Protein AF-A0A133UAX3-F1 (afdb_monomer_lite)

Radius of gyration: 20.76 Å; chains: 1; bounding box: 58×40×53 Å

pLDDT: mean 85.94, std 14.5, range [19.91, 98.38]

Structure (mmCIF, N/CA/C/O backbone):
data_AF-A0A133UAX3-F1
#
_entry.id   AF-A0A133UAX3-F1
#
loop_
_atom_site.group_PDB
_atom_site.id
_atom_site.type_symbol
_atom_site.label_atom_id
_atom_site.label_alt_id
_atom_site.label_comp_id
_atom_site.label_asym_id
_atom_site.label_entity_id
_atom_site.label_seq_id
_atom_site.pdbx_PDB_ins_code
_atom_site.Cartn_x
_atom_site.Cartn_y
_atom_site.Cartn_z
_atom_site.occupancy
_atom_site.B_iso_or_equiv
_atom_site.auth_seq_id
_atom_site.auth_comp_id
_atom_site.auth_asym_id
_atom_site.auth_atom_id
_atom_site.pdbx_PDB_model_num
ATOM 1 N N . MET A 1 1 ? 20.221 13.541 7.032 1.00 24.22 1 MET A N 1
ATOM 2 C CA . MET A 1 1 ? 20.250 14.848 6.340 1.00 24.22 1 MET A CA 1
ATOM 3 C C . MET A 1 1 ? 20.016 14.560 4.864 1.00 24.22 1 MET A C 1
ATOM 5 O O . MET A 1 1 ? 20.910 14.031 4.222 1.00 24.22 1 MET A O 1
ATOM 9 N N . PHE A 1 2 ? 18.793 14.754 4.367 1.00 24.30 2 PHE A N 1
ATOM 10 C CA . PHE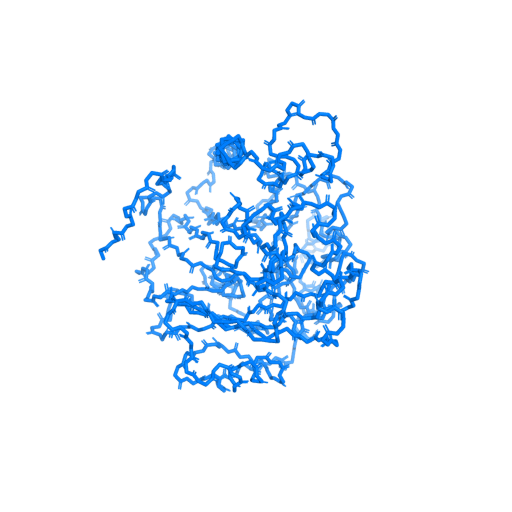 A 1 2 ? 18.440 14.435 2.981 1.00 24.30 2 PHE A CA 1
ATOM 11 C C . PHE A 1 2 ? 19.165 15.397 2.028 1.00 24.30 2 PHE A C 1
ATOM 13 O O . PHE A 1 2 ? 18.960 16.607 2.089 1.00 24.30 2 PHE A O 1
ATOM 20 N N . ARG A 1 3 ? 20.044 14.863 1.175 1.00 19.91 3 ARG A N 1
ATOM 21 C CA . ARG A 1 3 ? 20.595 15.559 0.008 1.00 19.91 3 ARG A CA 1
ATOM 22 C C . ARG A 1 3 ? 20.309 14.705 -1.218 1.00 19.91 3 ARG A C 1
ATOM 24 O O . ARG A 1 3 ? 20.992 13.716 -1.450 1.00 19.91 3 ARG A O 1
ATOM 31 N N . THR A 1 4 ? 19.338 15.128 -2.010 1.00 28.31 4 THR A N 1
ATOM 32 C CA . THR A 1 4 ? 19.192 14.727 -3.407 1.00 28.31 4 THR A CA 1
ATOM 33 C C . THR A 1 4 ? 19.277 16.010 -4.227 1.00 28.31 4 THR A C 1
ATOM 35 O O . THR A 1 4 ? 18.380 16.846 -4.217 1.00 28.31 4 THR A O 1
ATOM 38 N N . HIS A 1 5 ? 20.429 16.242 -4.860 1.00 26.72 5 HIS A N 1
ATOM 39 C CA . HIS A 1 5 ? 20.568 17.319 -5.834 1.00 26.72 5 HIS A CA 1
ATOM 40 C C . HIS A 1 5 ? 20.109 16.818 -7.200 1.00 26.72 5 HIS A C 1
ATOM 42 O O . HIS A 1 5 ? 20.724 15.912 -7.756 1.00 26.72 5 HIS A O 1
ATOM 48 N N . SER A 1 6 ? 19.056 17.455 -7.711 1.00 28.92 6 SER A N 1
ATOM 49 C CA . SER A 1 6 ? 18.888 18.048 -9.051 1.00 28.92 6 SER A CA 1
ATOM 50 C C . SER A 1 6 ? 17.475 17.807 -9.597 1.00 28.92 6 SER A C 1
ATOM 52 O O . SER A 1 6 ? 17.125 16.724 -10.050 1.00 28.92 6 SER A O 1
ATOM 54 N N . ASP A 1 7 ? 16.669 18.864 -9.473 1.00 30.73 7 ASP A N 1
ATOM 55 C CA . ASP A 1 7 ? 15.538 19.245 -10.326 1.00 30.73 7 ASP A CA 1
ATOM 56 C C . ASP A 1 7 ? 14.422 18.210 -10.560 1.00 30.73 7 ASP A C 1
ATOM 58 O O . ASP A 1 7 ? 13.890 18.072 -11.660 1.00 30.73 7 ASP A O 1
ATOM 62 N N . GLY A 1 8 ? 14.009 17.529 -9.488 1.00 26.95 8 GLY A N 1
ATOM 63 C CA . GLY A 1 8 ? 12.719 16.844 -9.396 1.00 26.95 8 GLY A CA 1
ATOM 64 C C . GLY A 1 8 ? 11.773 17.614 -8.476 1.00 26.95 8 GLY A C 1
ATOM 65 O O . GLY A 1 8 ? 12.162 17.981 -7.364 1.00 26.95 8 GLY A O 1
ATOM 66 N N . ILE A 1 9 ? 10.545 17.861 -8.937 1.00 27.67 9 ILE A N 1
ATOM 67 C CA . ILE A 1 9 ? 9.448 18.411 -8.133 1.00 27.67 9 ILE A CA 1
ATOM 68 C C . ILE A 1 9 ? 9.302 17.525 -6.893 1.00 27.67 9 ILE A C 1
ATOM 70 O O . ILE A 1 9 ? 8.845 16.389 -6.957 1.00 27.67 9 ILE A O 1
ATOM 74 N N . THR A 1 10 ? 9.793 18.030 -5.769 1.00 27.12 10 THR A N 1
ATOM 75 C CA . THR A 1 10 ? 9.737 17.383 -4.464 1.00 27.12 10 THR A CA 1
ATOM 76 C C . THR A 1 10 ? 8.631 18.086 -3.706 1.00 27.12 10 THR A C 1
ATOM 78 O O . THR A 1 10 ? 8.812 19.203 -3.222 1.00 27.12 10 THR A O 1
ATOM 81 N N . PHE A 1 11 ? 7.459 17.457 -3.649 1.00 36.19 11 PHE A N 1
ATOM 82 C CA . PHE A 1 11 ? 6.399 17.947 -2.785 1.00 36.19 11 PHE A CA 1
ATOM 83 C C . PHE A 1 11 ? 6.766 17.630 -1.331 1.00 36.19 11 PHE A C 1
ATOM 85 O O . PHE A 1 11 ? 7.055 16.474 -1.008 1.00 36.19 11 PHE A O 1
ATOM 92 N N . PRO A 1 12 ? 6.758 18.620 -0.428 1.00 35.75 12 PRO A N 1
ATOM 93 C CA . PRO A 1 12 ? 6.865 18.372 0.989 1.00 35.75 12 PRO A CA 1
ATOM 94 C C . PRO A 1 12 ? 5.461 18.031 1.507 1.00 35.75 12 PRO A C 1
ATOM 96 O O . PRO A 1 12 ? 4.742 18.914 1.965 1.00 35.75 12 PRO A O 1
ATOM 99 N N . LEU A 1 13 ? 5.077 16.753 1.520 1.00 40.22 13 LEU A N 1
ATOM 100 C CA . LEU A 1 13 ? 4.262 16.252 2.636 1.00 40.22 13 LEU A CA 1
ATOM 101 C C . LEU A 1 13 ? 5.186 16.300 3.859 1.00 40.22 13 LEU A C 1
ATOM 103 O O . LEU A 1 13 ? 5.851 15.327 4.209 1.00 40.22 13 LEU A O 1
ATOM 107 N N . ARG A 1 14 ? 5.390 17.503 4.406 1.00 41.53 14 ARG A N 1
ATOM 108 C CA . ARG A 1 14 ? 6.253 17.691 5.570 1.00 41.53 14 ARG A CA 1
ATOM 109 C C . ARG A 1 14 ? 5.687 16.885 6.731 1.00 41.53 14 ARG A C 1
ATOM 111 O O . ARG A 1 14 ? 4.476 16.822 6.916 1.00 41.53 14 ARG A O 1
ATOM 118 N N . SER A 1 15 ? 6.600 16.413 7.569 1.00 50.09 15 SER A N 1
ATOM 119 C CA . SER A 1 15 ? 6.422 15.883 8.927 1.00 50.09 15 SER A CA 1
ATOM 120 C C . SER A 1 15 ? 5.600 16.769 9.892 1.00 50.09 15 SER A C 1
ATOM 122 O O . SER A 1 15 ? 5.640 16.565 11.100 1.00 50.09 15 SER A O 1
ATOM 124 N N . GLU A 1 16 ? 4.945 17.828 9.407 1.00 58.03 16 GLU A N 1
ATOM 125 C CA . GLU A 1 16 ? 4.178 18.793 10.197 1.00 58.03 16 GLU A CA 1
ATOM 126 C C . GLU A 1 16 ? 2.773 18.262 10.547 1.00 58.03 16 GLU A C 1
ATOM 128 O O . GLU A 1 16 ? 2.257 18.621 11.600 1.00 58.03 16 GLU A O 1
ATOM 133 N N . MET A 1 17 ? 2.170 17.388 9.721 1.00 70.25 17 MET A N 1
ATOM 134 C CA . MET A 1 17 ? 0.867 16.755 10.026 1.00 70.25 17 MET A CA 1
ATOM 135 C C . MET A 1 17 ? 0.993 15.476 10.867 1.00 70.25 17 MET A C 1
ATOM 137 O O . MET A 1 17 ? 0.036 15.068 11.519 1.00 70.25 17 MET A O 1
ATOM 141 N N . GLY A 1 18 ? 2.173 14.856 10.861 1.00 83.38 18 GLY A N 1
ATOM 142 C CA . GLY A 1 18 ? 2.488 13.677 11.652 1.00 83.38 18 GLY A CA 1
ATOM 143 C C . GLY A 1 18 ? 3.716 12.931 11.121 1.00 83.38 18 GLY A C 1
ATOM 144 O O . GLY A 1 18 ? 4.345 13.396 10.166 1.00 83.38 18 GLY A O 1
ATOM 145 N N . PRO A 1 19 ? 4.091 11.806 11.754 1.00 88.94 19 PRO A N 1
ATOM 146 C CA . PRO A 1 19 ? 5.218 10.976 11.340 1.00 88.94 19 PRO A CA 1
ATOM 147 C C . PRO A 1 19 ? 5.088 10.490 9.890 1.00 88.94 19 PRO A C 1
ATOM 149 O O . PRO A 1 19 ? 4.052 9.935 9.508 1.00 88.94 19 PRO A O 1
ATOM 152 N N . THR A 1 20 ? 6.161 10.650 9.111 1.00 90.00 20 THR A N 1
ATOM 153 C CA . THR A 1 20 ? 6.232 10.239 7.702 1.00 90.00 20 THR A CA 1
ATOM 154 C C . THR A 1 20 ? 7.266 9.135 7.515 1.00 90.00 20 THR A C 1
ATOM 156 O O . THR A 1 20 ? 8.425 9.261 7.908 1.00 90.00 20 THR A O 1
ATOM 159 N N . PHE A 1 21 ? 6.873 8.062 6.833 1.00 92.12 21 PHE A N 1
ATOM 160 C CA . PHE A 1 21 ? 7.710 6.894 6.599 1.00 92.12 21 PHE A CA 1
ATOM 161 C C . PHE A 1 21 ? 7.914 6.614 5.111 1.00 92.12 21 PHE A C 1
ATOM 163 O O . PHE A 1 21 ? 6.999 6.727 4.294 1.00 92.12 21 PHE A O 1
ATOM 170 N N . LYS A 1 22 ? 9.128 6.163 4.777 1.00 93.56 22 LYS A N 1
ATOM 171 C CA . LYS A 1 22 ? 9.404 5.456 3.524 1.00 93.56 22 LYS A CA 1
ATOM 172 C C . LYS A 1 22 ? 8.900 4.021 3.689 1.00 93.56 22 LYS A C 1
ATOM 174 O O . LYS A 1 22 ? 9.416 3.289 4.531 1.00 93.56 22 LYS A O 1
ATOM 179 N N . THR A 1 23 ? 7.889 3.645 2.919 1.00 97.38 23 THR A N 1
ATOM 180 C CA . THR A 1 23 ? 7.194 2.357 3.044 1.00 97.38 23 THR A CA 1
ATOM 181 C C . THR A 1 23 ? 7.531 1.455 1.870 1.00 97.38 23 THR A C 1
ATOM 183 O O . THR A 1 23 ? 7.605 1.923 0.740 1.00 97.38 23 THR A O 1
ATOM 186 N N . ILE A 1 24 ? 7.748 0.170 2.130 1.00 98.06 24 ILE A N 1
ATOM 187 C CA . ILE A 1 24 ? 7.937 -0.860 1.109 1.00 98.06 24 ILE A CA 1
ATOM 188 C C . ILE A 1 24 ? 6.576 -1.454 0.760 1.00 98.06 24 ILE A C 1
ATOM 190 O O . ILE A 1 24 ? 5.935 -2.080 1.611 1.00 98.06 24 ILE A O 1
ATOM 194 N N . ALA A 1 25 ? 6.176 -1.287 -0.497 1.00 98.19 25 ALA A N 1
ATOM 195 C CA . ALA A 1 25 ? 5.031 -1.963 -1.081 1.00 98.19 25 ALA A CA 1
ATOM 196 C C . ALA A 1 25 ? 5.278 -3.474 -1.170 1.00 98.19 25 ALA A C 1
ATOM 198 O O . ALA A 1 25 ? 6.342 -3.902 -1.623 1.00 98.19 25 ALA A O 1
ATOM 199 N N . GLN A 1 26 ? 4.299 -4.292 -0.777 1.00 97.94 26 GLN A N 1
ATOM 200 C CA . GLN A 1 26 ? 4.401 -5.759 -0.868 1.00 97.94 26 GLN A CA 1
ATOM 201 C C . GLN A 1 26 ? 4.231 -6.282 -2.292 1.00 97.94 26 GLN A C 1
ATOM 203 O O . GLN A 1 26 ? 4.590 -7.419 -2.597 1.00 97.94 26 GLN A O 1
ATOM 208 N N . SER A 1 27 ? 3.730 -5.440 -3.182 1.00 97.19 27 SER A N 1
ATOM 209 C CA . SER A 1 27 ? 3.718 -5.688 -4.608 1.00 97.19 27 SER A CA 1
ATOM 210 C C . SER A 1 27 ? 3.718 -4.369 -5.345 1.00 97.19 27 SER A C 1
ATOM 212 O O . SER A 1 27 ? 3.208 -3.379 -4.839 1.00 97.19 27 SER A O 1
ATOM 214 N N . ILE A 1 28 ? 4.257 -4.372 -6.556 1.00 94.81 28 ILE A N 1
ATOM 215 C CA . ILE A 1 28 ? 4.088 -3.259 -7.494 1.00 94.81 28 ILE A CA 1
ATOM 216 C C . ILE A 1 28 ? 2.791 -3.384 -8.302 1.00 94.81 28 ILE A C 1
ATOM 218 O O . ILE A 1 28 ? 2.673 -2.779 -9.358 1.00 94.81 28 ILE A O 1
ATOM 222 N N . PHE A 1 29 ? 1.860 -4.222 -7.837 1.00 94.31 29 PHE A N 1
ATOM 223 C CA . PHE A 1 29 ? 0.590 -4.516 -8.478 1.00 94.31 29 PHE A CA 1
ATOM 224 C C . PHE A 1 29 ? -0.548 -4.427 -7.459 1.00 94.31 29 PHE A C 1
ATOM 226 O O . PHE A 1 29 ? -0.509 -5.070 -6.404 1.00 94.31 29 PHE A O 1
ATOM 233 N N . THR A 1 30 ? -1.562 -3.627 -7.791 1.00 94.50 30 THR A N 1
ATOM 234 C CA . THR A 1 30 ? -2.673 -3.252 -6.908 1.00 94.50 30 THR A CA 1
ATOM 235 C C . THR A 1 30 ? -3.302 -4.415 -6.127 1.00 94.50 30 THR A C 1
ATOM 237 O O . THR A 1 30 ? -3.310 -4.325 -4.899 1.00 94.50 30 THR A O 1
ATOM 240 N N . PRO A 1 31 ? -3.802 -5.515 -6.736 1.00 96.19 31 PRO A N 1
ATOM 241 C CA . PRO A 1 31 ? -4.564 -6.520 -5.986 1.00 96.19 31 PRO A CA 1
ATOM 242 C C . PRO A 1 31 ? -3.725 -7.204 -4.904 1.00 96.19 31 PRO A C 1
ATOM 244 O O . PRO A 1 31 ? -4.199 -7.437 -3.794 1.00 96.19 31 PRO A O 1
ATOM 247 N N . VAL A 1 32 ? -2.450 -7.459 -5.199 1.00 97.25 32 VAL A N 1
ATOM 248 C CA . VAL A 1 32 ? -1.503 -8.098 -4.279 1.00 97.25 32 VAL A CA 1
ATOM 249 C C . VAL A 1 32 ? -1.115 -7.135 -3.152 1.00 97.25 32 VAL A C 1
ATOM 251 O O . VAL A 1 32 ? -1.066 -7.527 -1.989 1.00 97.25 32 VAL A O 1
ATOM 254 N N . SER A 1 33 ? -0.885 -5.858 -3.472 1.00 97.69 33 SER A N 1
ATOM 255 C CA . SER A 1 33 ? -0.577 -4.839 -2.465 1.00 97.69 33 SER A CA 1
ATOM 256 C C . SER A 1 33 ? -1.752 -4.589 -1.512 1.00 97.69 33 SER A C 1
ATOM 258 O O . SER A 1 33 ? -1.574 -4.624 -0.293 1.00 97.69 33 SER A O 1
ATOM 260 N N . PHE A 1 34 ? -2.967 -4.410 -2.038 1.00 97.94 34 PHE A N 1
ATOM 261 C CA . PHE A 1 34 ? -4.166 -4.222 -1.220 1.00 97.94 34 PHE A CA 1
ATOM 262 C C . PHE A 1 34 ? -4.460 -5.440 -0.342 1.00 97.94 34 PHE A C 1
ATOM 264 O O . PHE A 1 34 ? -4.792 -5.275 0.831 1.00 97.94 34 PHE A O 1
ATOM 271 N N . ALA A 1 35 ? -4.277 -6.658 -0.861 1.00 98.12 35 ALA A N 1
ATOM 272 C CA . ALA A 1 35 ? -4.388 -7.878 -0.067 1.00 98.12 35 ALA A CA 1
ATOM 273 C C . ALA A 1 35 ? -3.431 -7.867 1.139 1.00 98.12 35 ALA A C 1
ATOM 275 O O . ALA A 1 35 ? -3.844 -8.216 2.246 1.00 98.12 35 ALA A O 1
ATOM 276 N N . SER A 1 36 ? -2.194 -7.390 0.965 1.00 98.38 36 SER A N 1
ATOM 277 C CA . SER A 1 36 ? -1.237 -7.219 2.067 1.00 98.38 36 SER A CA 1
ATOM 278 C C . SER A 1 36 ? -1.650 -6.113 3.045 1.00 98.38 36 SER A C 1
ATOM 280 O O . SER A 1 36 ? -1.583 -6.317 4.257 1.00 98.38 36 SER A O 1
ATOM 282 N N . LEU A 1 37 ? -2.131 -4.967 2.544 1.00 97.81 37 LEU A N 1
ATOM 283 C CA . LEU A 1 37 ? -2.609 -3.841 3.361 1.00 97.81 37 LEU A CA 1
ATOM 284 C C . LEU A 1 37 ? -3.739 -4.252 4.312 1.00 97.81 37 LEU A C 1
ATOM 286 O O . LEU A 1 37 ? -3.703 -3.920 5.495 1.00 97.81 37 LEU A O 1
ATOM 290 N N . VAL A 1 38 ? -4.741 -4.975 3.803 1.00 97.12 38 VAL A N 1
ATOM 291 C CA . VAL A 1 38 ? -5.954 -5.274 4.581 1.00 97.12 38 VAL A CA 1
ATOM 292 C C . VAL A 1 38 ? -5.820 -6.500 5.474 1.00 97.12 38 VAL A C 1
ATOM 294 O O . VAL A 1 38 ? -6.608 -6.641 6.403 1.00 97.12 38 VAL A O 1
ATOM 297 N N . THR A 1 39 ? -4.864 -7.393 5.213 1.00 96.56 39 THR A N 1
ATOM 298 C CA . THR A 1 39 ? -4.651 -8.604 6.030 1.00 96.56 39 THR A CA 1
ATOM 299 C C . THR A 1 39 ? -3.445 -8.499 6.960 1.00 96.56 39 THR A C 1
ATOM 301 O O . THR A 1 39 ? -3.393 -9.202 7.967 1.00 96.56 39 THR A O 1
ATOM 304 N N . GLY A 1 40 ? -2.468 -7.643 6.640 1.00 96.75 40 GLY A N 1
ATOM 305 C CA . GLY A 1 40 ? -1.169 -7.632 7.310 1.00 96.75 40 GLY A CA 1
ATOM 306 C C . GLY A 1 40 ? -0.283 -8.834 6.951 1.00 96.75 40 GLY A C 1
ATOM 307 O O . GLY A 1 40 ? 0.705 -9.100 7.632 1.00 96.75 40 GLY A O 1
ATOM 308 N N . LEU A 1 41 ? -0.622 -9.586 5.903 1.00 97.00 41 LEU A N 1
ATOM 309 C CA . LEU A 1 41 ? 0.126 -10.758 5.451 1.00 97.00 41 LEU A CA 1
ATOM 310 C C . LEU A 1 41 ? 0.970 -10.424 4.224 1.00 97.00 41 LEU A C 1
ATOM 312 O O . LEU A 1 41 ? 0.575 -9.621 3.388 1.00 97.00 41 LEU A O 1
ATOM 316 N N . ASN A 1 42 ? 2.120 -11.073 4.080 1.00 97.44 42 ASN A N 1
ATOM 317 C CA . ASN A 1 42 ? 2.917 -10.982 2.862 1.00 97.44 42 ASN A CA 1
ATOM 318 C C . ASN A 1 42 ? 2.273 -11.801 1.719 1.00 97.44 42 ASN A C 1
ATOM 320 O O . ASN A 1 42 ? 1.521 -12.749 1.981 1.00 97.44 42 ASN A O 1
ATOM 324 N N . PRO A 1 43 ? 2.630 -11.526 0.448 1.00 96.88 43 PRO A N 1
ATOM 325 C CA . PRO A 1 43 ? 2.046 -12.180 -0.724 1.00 96.88 43 PRO A CA 1
ATOM 326 C C . PRO A 1 43 ? 1.959 -13.711 -0.691 1.00 96.88 43 PRO A C 1
ATOM 328 O O . PRO A 1 43 ? 0.896 -14.248 -1.016 1.00 96.88 43 PRO A O 1
ATOM 331 N N . PRO A 1 44 ? 2.989 -14.454 -0.237 1.00 95.50 44 PRO A N 1
ATOM 332 C CA . PRO A 1 44 ? 2.901 -15.911 -0.198 1.00 95.50 44 PRO A CA 1
ATOM 333 C C . PRO A 1 44 ? 1.888 -16.443 0.831 1.00 95.50 44 PRO A C 1
ATOM 335 O O . PRO A 1 44 ? 1.534 -17.616 0.765 1.00 95.50 44 PRO A O 1
ATOM 338 N N . ARG A 1 45 ? 1.433 -15.616 1.788 1.00 95.25 45 ARG A N 1
ATOM 339 C CA . ARG A 1 45 ? 0.448 -15.987 2.819 1.00 95.25 45 ARG A CA 1
ATOM 340 C C . ARG A 1 45 ? -0.983 -15.695 2.383 1.00 95.25 45 ARG A C 1
ATOM 342 O O . ARG A 1 45 ? -1.824 -16.578 2.496 1.00 95.25 45 ARG A O 1
ATOM 349 N N . HIS A 1 46 ? -1.262 -14.497 1.868 1.00 95.75 46 HIS A N 1
ATOM 350 C CA . HIS A 1 46 ? -2.624 -14.157 1.435 1.00 95.75 46 HIS A CA 1
ATOM 351 C C . HIS A 1 46 ? -2.998 -14.756 0.069 1.00 95.75 46 HIS A C 1
ATOM 353 O O . HIS A 1 46 ? -4.175 -14.821 -0.272 1.00 95.75 46 HIS A O 1
ATOM 359 N N . GLY A 1 47 ? -2.019 -15.170 -0.742 1.00 95.19 47 GLY A N 1
ATOM 360 C CA . GLY A 1 47 ? -2.234 -15.961 -1.958 1.00 95.19 47 GLY A CA 1
ATOM 361 C C . GLY A 1 47 ? -2.763 -15.209 -3.186 1.00 95.19 47 GLY A C 1
ATOM 362 O O . GLY A 1 47 ? -2.638 -15.739 -4.283 1.00 95.19 47 GLY A O 1
ATOM 363 N N . VAL A 1 48 ? -3.302 -13.994 -3.033 1.00 96.12 48 VAL A N 1
ATOM 364 C CA . VAL A 1 48 ? -3.680 -13.099 -4.149 1.00 96.12 48 VAL A CA 1
ATOM 365 C C . VAL A 1 48 ? -2.473 -12.758 -5.030 1.00 96.12 48 VAL A C 1
ATOM 367 O O . VAL A 1 48 ? -1.445 -12.303 -4.525 1.00 96.12 48 VAL A O 1
ATOM 370 N N . LYS A 1 49 ? -2.619 -12.940 -6.345 1.00 93.69 49 LYS A N 1
ATOM 371 C CA . LYS A 1 49 ? -1.615 -12.654 -7.382 1.00 93.69 49 LYS A CA 1
ATOM 372 C C . LYS A 1 49 ? -2.153 -11.774 -8.507 1.00 93.69 49 LYS A C 1
ATOM 374 O O . LYS A 1 49 ? -1.367 -11.062 -9.127 1.00 93.69 49 LYS A O 1
ATOM 379 N N . ASP A 1 50 ? -3.459 -11.808 -8.754 1.00 92.75 50 ASP A N 1
ATOM 380 C CA . ASP A 1 50 ? -4.115 -11.047 -9.816 1.00 92.75 50 ASP A CA 1
ATOM 381 C C . ASP A 1 50 ? -5.497 -10.519 -9.390 1.00 92.75 50 ASP A C 1
ATOM 383 O O . ASP A 1 50 ? -6.029 -10.870 -8.337 1.00 92.75 50 ASP A O 1
ATOM 387 N N . PHE A 1 51 ? -6.104 -9.677 -10.224 1.00 92.25 51 PHE A N 1
ATOM 388 C CA . PHE A 1 51 ? -7.455 -9.150 -10.039 1.00 92.25 51 PHE A CA 1
ATOM 389 C C . PHE A 1 51 ? -8.539 -10.229 -10.090 1.00 92.25 51 PHE A C 1
ATOM 391 O O . PHE A 1 51 ? -9.657 -9.984 -9.631 1.00 92.25 51 PHE A O 1
ATOM 398 N N . ASP A 1 52 ? -8.235 -11.393 -10.671 1.00 92.38 52 ASP A N 1
ATOM 399 C CA . ASP A 1 52 ? -9.120 -12.561 -10.719 1.00 92.38 52 ASP A CA 1
ATOM 400 C C . ASP A 1 52 ? -9.114 -13.408 -9.447 1.00 92.38 52 ASP A C 1
ATOM 402 O O . ASP A 1 52 ? -10.026 -14.218 -9.260 1.00 92.38 52 ASP A O 1
ATOM 406 N N . ASP A 1 53 ? -8.151 -13.180 -8.558 1.00 94.69 53 ASP A N 1
ATOM 407 C CA . ASP A 1 53 ? -8.108 -13.848 -7.268 1.00 94.69 53 ASP A CA 1
ATOM 408 C C . ASP A 1 53 ? -9.066 -13.196 -6.264 1.00 94.69 53 ASP A C 1
ATOM 410 O O . ASP A 1 53 ? -9.646 -12.127 -6.465 1.00 94.69 53 ASP A O 1
ATOM 414 N N . THR A 1 54 ? -9.265 -13.873 -5.142 1.00 96.12 54 THR A N 1
ATOM 415 C CA . THR A 1 54 ? -10.053 -13.384 -4.013 1.00 96.12 54 THR A CA 1
ATOM 416 C C . THR A 1 54 ? -9.351 -13.801 -2.734 1.00 96.12 54 THR A C 1
ATOM 418 O O . THR A 1 54 ? -8.816 -14.910 -2.659 1.00 96.12 54 THR A O 1
ATOM 421 N N . LEU A 1 55 ? -9.313 -12.907 -1.745 1.00 96.31 55 LEU A N 1
ATOM 422 C CA . LEU A 1 55 ? -8.744 -13.214 -0.437 1.00 96.31 55 LEU A CA 1
ATOM 423 C C . LEU A 1 55 ? -9.425 -14.460 0.158 1.00 96.31 55 LEU A C 1
ATOM 425 O O . LEU A 1 55 ? -10.656 -14.503 0.198 1.00 96.31 55 LEU A O 1
ATOM 429 N N . PRO A 1 56 ? -8.669 -15.452 0.660 1.00 92.19 56 PRO A N 1
ATOM 430 C CA . PRO A 1 56 ? -9.265 -16.617 1.303 1.00 92.19 56 PRO A CA 1
ATOM 431 C C . PRO A 1 56 ? -10.135 -16.211 2.498 1.00 92.19 56 PRO A C 1
ATOM 433 O O . PRO A 1 56 ? -9.722 -15.395 3.327 1.00 92.19 56 PRO A O 1
ATOM 436 N N . GLU A 1 57 ? -11.333 -16.791 2.607 1.00 87.06 57 GLU A N 1
ATOM 437 C CA . GLU A 1 57 ? -12.295 -16.439 3.660 1.00 87.06 57 GLU A CA 1
ATOM 438 C C . GLU A 1 57 ? -11.766 -16.734 5.073 1.00 87.06 57 GLU A C 1
ATOM 440 O O . GLU A 1 57 ? -12.239 -16.131 6.036 1.00 87.06 57 GLU A O 1
ATOM 445 N N . GLU A 1 58 ? -10.786 -17.633 5.225 1.00 84.19 58 GLU A N 1
ATOM 446 C CA . GLU A 1 58 ? -10.189 -17.962 6.523 1.00 84.19 58 GLU A CA 1
ATOM 447 C C . GLU A 1 58 ? -9.333 -16.851 7.146 1.00 84.19 58 GLU A C 1
ATOM 449 O O . GLU A 1 58 ? -9.087 -16.901 8.356 1.00 84.19 58 GLU A O 1
ATOM 454 N N . TYR A 1 59 ? -8.876 -15.872 6.358 1.00 86.44 59 TYR A N 1
ATOM 455 C CA . TYR A 1 59 ? -8.039 -14.790 6.864 1.00 86.44 59 TYR A CA 1
ATOM 456 C C . TYR A 1 59 ? -8.893 -13.580 7.261 1.00 86.44 59 TYR A C 1
ATOM 458 O O . TYR A 1 59 ? -9.708 -13.091 6.465 1.00 86.44 59 TYR A O 1
ATOM 466 N N . PRO A 1 60 ? -8.745 -13.081 8.502 1.00 91.56 60 PRO A N 1
ATOM 467 C CA . PRO A 1 60 ? -9.372 -11.832 8.888 1.00 91.56 60 PRO A CA 1
ATOM 468 C C . PRO A 1 60 ? -8.715 -10.675 8.132 1.00 91.56 60 PRO A C 1
ATOM 470 O O . PRO A 1 60 ? -7.508 -10.646 7.889 1.00 91.56 60 PRO A O 1
ATOM 473 N N . THR A 1 61 ? -9.548 -9.724 7.747 1.00 94.19 61 THR A N 1
ATOM 474 C CA . THR A 1 61 ? -9.190 -8.482 7.076 1.00 94.19 61 THR A CA 1
ATOM 475 C C . THR A 1 61 ? -9.590 -7.314 7.964 1.00 94.19 61 THR A C 1
ATOM 477 O O . THR A 1 61 ? -10.444 -7.447 8.839 1.00 94.19 61 THR A O 1
ATOM 480 N N . ILE A 1 62 ? -9.037 -6.138 7.699 1.00 93.38 62 ILE A N 1
ATOM 481 C CA . ILE A 1 62 ? -9.403 -4.900 8.387 1.00 93.38 62 ILE A CA 1
ATOM 482 C C . ILE A 1 62 ? -10.915 -4.593 8.321 1.00 93.38 62 ILE A C 1
ATOM 484 O O . ILE A 1 62 ? -11.447 -3.910 9.193 1.00 93.38 62 ILE A O 1
ATOM 488 N N . PHE A 1 63 ? -11.629 -5.138 7.328 1.00 94.06 63 PHE A N 1
ATOM 489 C CA . PHE A 1 63 ? -13.075 -4.977 7.171 1.00 94.06 63 PHE A CA 1
ATOM 490 C C . PHE A 1 63 ? -13.907 -5.877 8.095 1.00 94.06 63 PHE A C 1
ATOM 492 O O . PHE A 1 63 ? -15.098 -5.625 8.258 1.00 94.06 63 PHE A O 1
ATOM 499 N N . ASP A 1 64 ? -13.298 -6.889 8.722 1.00 91.38 64 ASP A N 1
ATOM 500 C CA . ASP A 1 64 ? -13.957 -7.782 9.688 1.00 91.38 64 ASP A CA 1
ATOM 501 C C . ASP A 1 64 ? -13.976 -7.223 11.113 1.00 91.38 64 ASP A C 1
ATOM 503 O O . ASP A 1 64 ? -14.552 -7.840 12.011 1.00 91.38 64 ASP A O 1
ATOM 507 N N . LEU A 1 65 ? -13.325 -6.082 11.347 1.00 88.69 65 LEU A N 1
ATOM 508 C CA . LEU A 1 65 ? -13.367 -5.414 12.639 1.00 88.69 65 LEU A CA 1
ATOM 509 C C . LEU A 1 65 ? -14.809 -5.093 13.029 1.00 88.69 65 LEU A C 1
ATOM 511 O O . LEU A 1 65 ? -15.651 -4.794 12.181 1.00 88.69 65 LEU A O 1
ATOM 515 N N . ASP A 1 66 ? -15.080 -5.091 14.334 1.00 87.69 66 ASP A N 1
ATOM 516 C CA . ASP A 1 66 ? -16.365 -4.653 14.880 1.00 87.69 66 ASP A CA 1
ATOM 517 C C . ASP A 1 66 ? -16.481 -3.115 14.837 1.00 87.69 66 ASP A C 1
ATOM 519 O O . ASP A 1 66 ? -16.737 -2.452 15.836 1.00 87.69 66 ASP A O 1
ATOM 523 N N . LEU A 1 67 ? -16.324 -2.546 13.633 1.00 89.94 67 LEU A N 1
ATOM 524 C CA . LEU A 1 67 ? -16.561 -1.147 13.260 1.00 89.94 67 LEU A CA 1
ATOM 525 C C . LEU A 1 67 ? -17.489 -1.071 12.036 1.00 89.94 67 LEU A C 1
ATOM 527 O O . LEU A 1 67 ? -17.697 -2.081 11.358 1.00 89.94 67 LEU A O 1
ATOM 531 N N . HIS A 1 68 ? -18.067 0.092 11.742 1.00 93.94 68 HIS A N 1
ATOM 532 C CA . HIS A 1 68 ? -18.677 0.317 10.432 1.00 93.94 68 HIS A CA 1
ATOM 533 C C . HIS A 1 68 ? -17.556 0.418 9.401 1.00 93.94 68 HIS A C 1
ATOM 535 O O . HIS A 1 68 ? -16.821 1.404 9.373 1.00 93.94 68 HIS A O 1
ATOM 541 N N . THR A 1 69 ? -17.368 -0.625 8.599 1.00 95.56 69 THR A N 1
ATOM 542 C CA . THR A 1 69 ? -16.254 -0.694 7.655 1.00 95.56 69 THR A CA 1
ATOM 543 C C . THR A 1 69 ? -16.728 -0.364 6.247 1.00 95.56 69 THR A C 1
ATOM 545 O O . THR A 1 69 ? -17.857 -0.667 5.878 1.00 95.56 69 THR A O 1
ATOM 548 N N . SER A 1 70 ? -15.901 0.318 5.460 1.00 96.94 70 SER A N 1
ATOM 549 C CA . SER A 1 70 ? -16.229 0.626 4.068 1.00 96.94 70 SER A CA 1
ATOM 550 C C . SER A 1 70 ? -14.967 0.765 3.232 1.00 96.94 70 SER A C 1
ATOM 552 O O . SER A 1 70 ? -13.939 1.258 3.709 1.00 96.94 70 SER A O 1
ATOM 554 N N . TYR A 1 71 ? -15.068 0.335 1.979 1.00 97.00 71 TYR A N 1
ATOM 555 C CA . TYR A 1 71 ? -14.058 0.531 0.954 1.00 97.00 71 TYR A CA 1
ATOM 556 C C . TYR A 1 71 ? -14.670 1.277 -0.229 1.00 97.00 71 TYR A C 1
ATOM 558 O O . TYR A 1 71 ? -15.628 0.806 -0.855 1.00 97.00 71 TYR A O 1
ATOM 566 N N . LEU A 1 72 ? -14.112 2.440 -0.551 1.00 95.25 72 LEU A N 1
ATOM 567 C CA . LEU A 1 72 ? -14.528 3.234 -1.697 1.00 95.25 72 LEU A CA 1
ATOM 568 C C . LEU A 1 72 ? -13.453 3.213 -2.790 1.00 95.25 72 LEU A C 1
ATOM 570 O O . LEU A 1 72 ? -12.307 3.597 -2.571 1.00 95.25 72 LEU A O 1
ATOM 574 N N . ASP A 1 73 ? -13.855 2.765 -3.971 1.00 91.88 73 ASP A N 1
ATOM 575 C CA . ASP A 1 73 ? -13.082 2.792 -5.211 1.00 91.88 73 ASP A CA 1
ATOM 576 C C . ASP A 1 73 ? -14.056 3.021 -6.383 1.00 91.88 73 ASP A C 1
ATOM 578 O O . ASP A 1 73 ? -15.273 3.160 -6.187 1.00 91.88 73 ASP A O 1
ATOM 582 N N . HIS A 1 74 ? -13.548 3.050 -7.614 1.00 83.44 74 HIS A N 1
ATOM 583 C CA . HIS A 1 74 ? -14.368 3.138 -8.813 1.00 83.44 74 HIS A CA 1
ATOM 584 C C . HIS A 1 74 ? -15.458 2.036 -8.822 1.00 83.44 74 HIS A C 1
ATOM 586 O O . HIS A 1 74 ? -15.176 0.880 -8.491 1.00 83.44 74 HIS A O 1
ATOM 592 N N . PRO A 1 75 ? -16.720 2.340 -9.199 1.00 75.44 75 PRO A N 1
ATOM 593 C CA . PRO A 1 75 ? -17.844 1.405 -9.061 1.00 75.44 75 PRO A CA 1
ATOM 594 C C . PRO A 1 75 ? -17.631 0.037 -9.722 1.00 75.44 75 PRO A C 1
ATOM 596 O O . PRO A 1 75 ? -18.049 -0.986 -9.177 1.00 75.44 75 PRO A O 1
ATOM 599 N N . ASP A 1 76 ? -16.944 0.014 -10.857 1.00 78.38 76 ASP A N 1
ATOM 600 C CA . ASP A 1 76 ? -16.671 -1.205 -11.622 1.00 78.38 76 ASP A CA 1
ATOM 601 C C . ASP A 1 76 ? -15.297 -1.825 -11.316 1.00 78.38 76 ASP A C 1
ATOM 603 O O . ASP A 1 76 ? -14.848 -2.709 -12.047 1.00 78.38 76 ASP A O 1
ATOM 607 N N . ASP A 1 77 ? -14.605 -1.364 -10.267 1.00 85.06 77 ASP A N 1
ATOM 608 C CA . ASP A 1 77 ? -13.258 -1.844 -9.969 1.00 85.06 77 ASP A CA 1
ATOM 609 C C . ASP A 1 77 ? -13.282 -3.314 -9.479 1.00 85.06 77 ASP A C 1
ATOM 611 O O . ASP A 1 77 ? -14.038 -3.661 -8.556 1.00 85.06 77 ASP A O 1
ATOM 615 N N . PRO A 1 78 ? -12.469 -4.211 -10.076 1.00 91.06 78 PRO A N 1
ATOM 616 C CA . PRO A 1 78 ? -12.363 -5.609 -9.657 1.00 91.06 78 PRO A CA 1
ATOM 617 C C . PRO A 1 78 ? -11.869 -5.796 -8.214 1.00 91.06 78 PRO A C 1
ATOM 619 O O . PRO A 1 78 ? -12.072 -6.877 -7.653 1.00 91.06 78 PRO A O 1
ATOM 622 N N . MET A 1 79 ? -11.279 -4.777 -7.583 1.00 94.81 79 MET A N 1
ATOM 623 C CA . MET A 1 79 ? -10.805 -4.826 -6.198 1.00 94.81 79 MET A CA 1
ATOM 624 C C . MET A 1 79 ? -11.887 -5.236 -5.203 1.00 94.81 79 MET A C 1
ATOM 626 O O . MET A 1 79 ? -11.604 -5.948 -4.242 1.00 94.81 79 MET A O 1
ATOM 630 N N . TYR A 1 80 ? -13.148 -4.891 -5.453 1.00 94.31 80 TYR A N 1
ATOM 631 C CA . TYR A 1 80 ? -14.240 -5.329 -4.588 1.00 94.31 80 TYR A CA 1
ATOM 632 C C . TYR A 1 80 ? -14.387 -6.845 -4.524 1.00 94.31 80 TYR A C 1
ATOM 634 O O . TYR A 1 80 ? -14.686 -7.377 -3.461 1.00 94.31 80 TYR A O 1
ATOM 642 N N . ARG A 1 81 ? -14.153 -7.552 -5.633 1.00 94.00 81 ARG A N 1
ATOM 643 C CA . ARG A 1 81 ? -14.113 -9.017 -5.626 1.00 94.00 81 ARG A CA 1
ATOM 644 C C . ARG A 1 81 ? -12.893 -9.501 -4.848 1.00 94.00 81 ARG A C 1
ATOM 646 O O . ARG A 1 81 ? -13.049 -10.340 -3.970 1.00 94.00 81 ARG A O 1
ATOM 653 N N . VAL A 1 82 ? -11.716 -8.935 -5.128 1.00 96.31 82 VAL A N 1
ATOM 654 C CA . VAL A 1 82 ? -10.449 -9.312 -4.474 1.00 96.31 82 VAL A CA 1
ATOM 655 C C . VAL A 1 82 ? -10.563 -9.238 -2.946 1.00 96.31 82 VAL A C 1
ATOM 657 O O . VAL A 1 82 ? -10.088 -10.131 -2.245 1.00 96.31 82 VAL A O 1
ATOM 660 N N . LEU A 1 83 ? -11.244 -8.209 -2.431 1.00 95.81 83 LEU A N 1
ATOM 661 C CA . LEU A 1 83 ? -11.373 -7.911 -1.002 1.00 95.81 83 LEU A CA 1
ATOM 662 C C . LEU A 1 83 ? -12.600 -8.546 -0.318 1.00 95.81 83 LEU A C 1
ATOM 664 O O . LEU A 1 83 ? -12.937 -8.144 0.791 1.00 95.81 83 LEU A O 1
ATOM 668 N N . ASN A 1 84 ? -13.261 -9.534 -0.937 1.00 94.00 84 ASN A N 1
ATOM 669 C CA . ASN A 1 84 ? -14.477 -10.185 -0.413 1.00 94.00 84 ASN A CA 1
ATOM 670 C C . ASN A 1 84 ? -15.704 -9.263 -0.258 1.00 94.00 84 ASN A C 1
ATOM 672 O O . ASN A 1 84 ? -16.561 -9.486 0.593 1.00 94.00 84 ASN A O 1
ATOM 676 N N . GLY A 1 85 ? -15.829 -8.249 -1.112 1.00 92.50 85 GLY A N 1
ATOM 677 C CA . GLY A 1 85 ? -17.022 -7.408 -1.218 1.00 92.50 85 GLY A CA 1
ATOM 678 C C . GLY A 1 85 ? -17.304 -6.535 0.009 1.00 92.50 85 GLY A C 1
ATOM 679 O O . GLY A 1 85 ? -18.418 -6.615 0.527 1.00 92.50 85 GLY A O 1
ATOM 680 N N . PRO A 1 86 ? -16.352 -5.697 0.466 1.00 94.12 86 PRO A N 1
ATOM 681 C CA . PRO A 1 86 ? -16.612 -4.724 1.527 1.00 94.12 86 PRO A CA 1
ATOM 682 C C . PRO A 1 86 ? -17.739 -3.752 1.141 1.00 94.12 86 PRO A C 1
ATOM 684 O O . PRO A 1 86 ? -18.007 -3.521 -0.046 1.00 94.12 86 PRO A O 1
ATOM 687 N N . ASP A 1 87 ? -18.372 -3.156 2.154 1.00 94.94 87 ASP A N 1
ATOM 688 C CA . ASP A 1 87 ? -19.410 -2.144 1.962 1.00 94.94 87 ASP A CA 1
ATOM 689 C C . ASP A 1 87 ? -18.887 -0.927 1.181 1.00 94.94 87 ASP A C 1
ATOM 691 O O . ASP A 1 87 ? -17.700 -0.600 1.200 1.00 94.94 87 ASP A O 1
ATOM 695 N N . ARG A 1 88 ? -19.806 -0.249 0.482 1.00 94.88 88 ARG A N 1
ATOM 696 C CA . ARG A 1 88 ? -19.534 0.875 -0.435 1.00 94.88 88 ARG A CA 1
ATOM 697 C C . ARG A 1 88 ? -20.199 2.167 0.023 1.00 94.88 88 ARG A C 1
ATOM 699 O O . ARG A 1 88 ? -20.948 2.801 -0.719 1.00 94.88 88 ARG A O 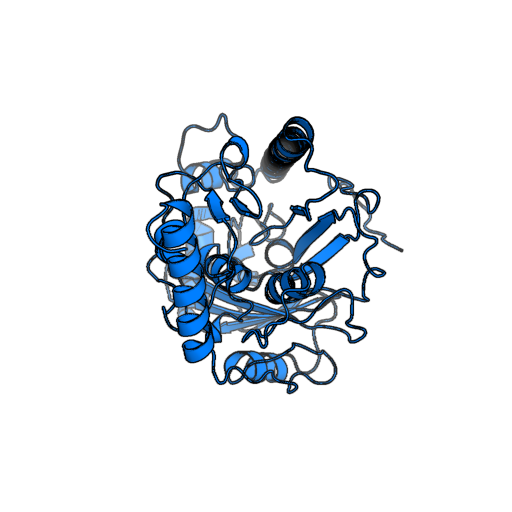1
ATOM 706 N N . ILE A 1 89 ? -19.993 2.517 1.283 1.00 95.62 89 ILE A N 1
ATOM 707 C CA . ILE A 1 89 ? -20.596 3.697 1.905 1.00 95.62 89 ILE A CA 1
ATOM 708 C C . ILE A 1 89 ? -19.561 4.823 1.893 1.00 95.62 89 ILE A C 1
ATOM 710 O O . ILE A 1 89 ? -18.446 4.643 2.381 1.00 95.62 89 ILE A O 1
ATOM 714 N N . SER A 1 90 ? -19.913 5.981 1.331 1.00 95.88 90 SER A N 1
ATOM 715 C CA . SER A 1 90 ? -19.008 7.135 1.316 1.00 95.88 90 SER A CA 1
ATOM 716 C C . SER A 1 90 ? -18.714 7.635 2.729 1.00 95.88 90 SER A C 1
ATOM 718 O O . SER A 1 90 ? -19.551 7.504 3.628 1.00 95.88 90 SER A O 1
ATOM 720 N N . LEU A 1 91 ? -17.555 8.274 2.910 1.00 96.50 91 LEU A N 1
ATOM 721 C CA . LEU A 1 91 ? -17.161 8.837 4.200 1.00 96.50 91 LEU A CA 1
ATOM 722 C C . LEU A 1 91 ? -18.217 9.790 4.778 1.00 96.50 91 LEU A C 1
ATOM 724 O O . LEU A 1 91 ? -18.412 9.806 5.982 1.00 96.50 91 LEU A O 1
ATOM 728 N N . ASP A 1 92 ? -18.947 10.544 3.956 1.00 96.31 92 ASP A N 1
ATOM 729 C CA . ASP A 1 92 ? -20.010 11.449 4.419 1.00 96.31 92 ASP A CA 1
ATOM 730 C C . ASP A 1 92 ? -21.175 10.727 5.118 1.00 96.31 92 ASP A C 1
ATOM 732 O O . ASP A 1 92 ? -21.827 11.300 5.987 1.00 96.31 92 ASP A O 1
ATOM 736 N N . ASN A 1 93 ? -21.441 9.475 4.734 1.00 96.19 93 ASN A N 1
ATOM 737 C CA . ASN A 1 93 ? -22.617 8.711 5.162 1.00 96.19 93 ASN A CA 1
ATOM 738 C C . ASN A 1 93 ? -22.281 7.561 6.125 1.00 96.19 93 ASN A C 1
ATOM 740 O O . ASN A 1 93 ? -23.189 6.930 6.668 1.00 96.19 93 ASN A O 1
ATOM 744 N N . LEU A 1 94 ? -20.997 7.251 6.316 1.00 96.62 94 LEU A N 1
ATOM 745 C CA . LEU A 1 94 ? -20.560 6.140 7.153 1.00 96.62 94 LEU A CA 1
ATOM 746 C C . LEU A 1 94 ? -20.729 6.474 8.641 1.00 96.62 94 LEU A C 1
ATOM 748 O O . LEU A 1 94 ? -20.189 7.469 9.132 1.00 96.62 94 LEU A O 1
ATOM 752 N N . SER A 1 95 ? -21.481 5.634 9.351 1.00 95.12 95 SER A N 1
ATOM 753 C CA . SER A 1 95 ? -21.775 5.810 10.778 1.00 95.12 95 SER A CA 1
ATOM 754 C C . SER A 1 95 ? -20.548 5.548 11.653 1.00 95.12 95 SER A C 1
ATOM 756 O O . SER A 1 95 ? -19.680 4.766 11.289 1.00 95.12 95 SER A O 1
ATOM 758 N N . GLU A 1 96 ? -20.465 6.212 12.804 1.00 94.00 96 GLU A N 1
ATOM 759 C CA . GLU A 1 96 ? -19.382 6.031 13.779 1.00 94.00 96 GLU A CA 1
ATOM 760 C C . GLU A 1 96 ? -19.713 4.942 14.816 1.00 94.00 96 GLU A C 1
ATOM 762 O O . GLU A 1 96 ? -20.881 4.812 15.186 1.00 94.00 96 GLU A O 1
ATOM 767 N N . PRO A 1 97 ? -18.709 4.212 15.346 1.00 93.38 97 PRO A N 1
ATOM 768 C CA . PRO A 1 97 ? -17.290 4.274 14.987 1.00 93.38 97 PRO A CA 1
ATOM 769 C C . PRO A 1 97 ? -17.004 3.504 13.686 1.00 93.38 97 PRO A C 1
ATOM 771 O O . PRO A 1 97 ? -17.628 2.477 13.413 1.00 93.38 97 PRO A O 1
ATOM 774 N N . PHE A 1 98 ? -16.053 3.984 12.881 1.00 95.44 98 PHE A N 1
ATOM 775 C CA . PHE A 1 98 ? -15.805 3.432 11.547 1.00 95.44 98 PHE A CA 1
ATOM 776 C C . PHE A 1 98 ? -14.354 3.061 11.267 1.00 95.44 98 PHE A C 1
ATOM 778 O O . PHE A 1 98 ? -13.420 3.538 11.909 1.00 95.44 98 PHE A O 1
ATOM 785 N N . LEU A 1 99 ? -14.200 2.259 10.215 1.00 95.88 99 LEU A N 1
ATOM 786 C CA . LEU A 1 99 ? -12.976 2.132 9.446 1.00 95.88 99 LEU A CA 1
ATOM 787 C C . LEU A 1 99 ? -13.273 2.398 7.969 1.00 95.88 99 LEU A C 1
ATOM 789 O O . LEU A 1 99 ? -14.129 1.753 7.371 1.00 95.88 99 LEU A O 1
ATOM 793 N N . TYR A 1 100 ? -12.551 3.336 7.373 1.00 97.75 100 TYR A N 1
ATOM 794 C CA . TYR A 1 100 ? -12.782 3.762 6.000 1.00 97.75 100 TYR A CA 1
ATOM 795 C C . TYR A 1 100 ? -11.491 3.668 5.192 1.00 97.75 100 TYR A C 1
ATOM 797 O O . TYR A 1 100 ? -10.480 4.255 5.577 1.00 97.75 100 TYR A O 1
ATOM 805 N N . LEU A 1 101 ? -11.534 2.935 4.079 1.00 97.62 101 LEU A N 1
ATOM 806 C CA . LEU A 1 101 ? -10.454 2.860 3.100 1.00 97.62 101 LEU A CA 1
ATOM 807 C C . LEU A 1 101 ? -10.952 3.433 1.771 1.00 97.62 101 LEU A C 1
ATOM 809 O O . LEU A 1 101 ? -11.966 2.985 1.250 1.00 97.62 101 LEU A O 1
ATOM 813 N N . GLU A 1 102 ? -10.234 4.391 1.197 1.00 96.31 102 GLU A N 1
ATOM 814 C CA . GLU A 1 102 ? -10.546 4.952 -0.122 1.00 96.31 102 GLU A CA 1
ATOM 815 C C . GLU A 1 102 ? -9.309 4.889 -1.005 1.00 96.31 102 GLU A C 1
ATOM 817 O O . GLU A 1 102 ? -8.204 5.209 -0.560 1.00 96.31 102 GLU A O 1
ATOM 822 N N . ARG A 1 103 ? -9.494 4.461 -2.254 1.00 94.81 103 ARG A N 1
ATOM 823 C CA . ARG A 1 103 ? -8.443 4.475 -3.268 1.00 94.81 103 ARG A CA 1
ATOM 824 C C . ARG A 1 103 ? -8.681 5.634 -4.228 1.00 94.81 103 ARG A C 1
ATOM 826 O O . ARG A 1 103 ? -9.725 5.715 -4.866 1.00 94.81 103 ARG A O 1
ATOM 833 N N . SER A 1 104 ? -7.677 6.496 -4.361 1.00 91.44 104 SER A N 1
ATOM 834 C CA . SER A 1 104 ? -7.626 7.489 -5.433 1.00 91.44 104 SER A CA 1
ATOM 835 C C . SER A 1 104 ? -7.050 6.859 -6.701 1.00 91.44 104 SER A C 1
ATOM 837 O O . SER A 1 104 ? -6.035 6.162 -6.652 1.00 91.44 104 SER A O 1
ATOM 839 N N . LEU A 1 105 ? -7.674 7.139 -7.846 1.00 90.00 105 LEU A N 1
ATOM 840 C CA . LEU A 1 105 ? -7.149 6.778 -9.167 1.00 90.00 105 LEU A CA 1
ATOM 841 C C . LEU A 1 105 ? -6.404 7.937 -9.841 1.00 90.00 105 LEU A C 1
ATOM 843 O O . LEU A 1 105 ? -5.922 7.771 -10.958 1.00 90.00 105 LEU A O 1
ATOM 847 N N . ALA A 1 106 ? -6.277 9.096 -9.184 1.00 89.88 106 ALA A N 1
ATOM 848 C CA . ALA A 1 106 ? -5.702 10.294 -9.793 1.00 89.88 106 ALA A CA 1
ATOM 849 C C . ALA A 1 106 ? -4.257 10.077 -10.269 1.00 89.88 106 ALA A C 1
ATOM 851 O O . ALA A 1 106 ? -3.883 10.550 -11.338 1.00 89.88 106 ALA A O 1
ATOM 852 N N . THR A 1 107 ? -3.454 9.326 -9.509 1.00 88.12 107 THR A N 1
ATOM 853 C CA . THR A 1 107 ? -2.060 8.992 -9.850 1.00 88.12 107 THR A CA 1
ATOM 854 C C . THR A 1 107 ? -1.909 7.696 -10.639 1.00 88.12 107 THR A C 1
ATOM 856 O O . THR A 1 107 ? -0.783 7.281 -10.903 1.00 88.12 107 THR A O 1
ATOM 859 N N . HIS A 1 108 ? -3.009 7.058 -11.043 1.00 88.12 108 HIS A N 1
ATOM 860 C CA . HIS A 1 108 ? -2.972 5.939 -11.973 1.00 88.12 108 HIS A CA 1
ATOM 861 C C . HIS A 1 108 ? -2.960 6.478 -13.407 1.00 88.12 108 HIS A C 1
ATOM 863 O O . HIS A 1 108 ? -3.669 7.421 -13.746 1.00 88.12 108 HIS A O 1
ATOM 869 N N . HIS A 1 109 ? -2.149 5.893 -14.284 1.00 82.69 109 HIS A N 1
ATOM 870 C CA . HIS A 1 109 ? -2.130 6.302 -15.685 1.00 82.69 109 HIS A CA 1
ATOM 871 C C . HIS A 1 109 ? -3.467 5.932 -16.367 1.00 82.69 109 HIS A C 1
ATOM 873 O O . HIS A 1 109 ? -4.011 4.858 -16.098 1.00 82.69 109 HIS A O 1
ATOM 879 N N . PRO A 1 110 ? -4.001 6.752 -17.290 1.00 89.75 110 PRO A N 1
ATOM 880 C CA . PRO A 1 110 ? -3.495 8.039 -17.789 1.00 89.75 110 PRO A CA 1
ATOM 881 C C . PRO A 1 110 ? -3.461 9.170 -16.744 1.00 89.75 110 PRO A C 1
ATOM 883 O O . PRO A 1 110 ? -4.473 9.453 -16.121 1.00 89.75 110 PRO A O 1
ATOM 886 N N . TYR A 1 111 ? -2.323 9.866 -16.602 1.00 89.31 111 TYR A N 1
ATOM 887 C CA . TYR A 1 111 ? -2.183 10.951 -15.607 1.00 89.31 111 TYR A CA 1
ATOM 888 C C . TYR A 1 111 ? -2.834 12.272 -16.039 1.00 89.31 111 TYR A C 1
ATOM 890 O O . TYR A 1 111 ? -3.087 13.142 -15.212 1.00 89.31 111 TYR A O 1
ATOM 898 N N . ASP A 1 112 ? -3.060 12.453 -17.342 1.00 85.94 112 ASP A N 1
ATOM 899 C CA . ASP A 1 112 ? -3.768 13.613 -17.879 1.00 85.94 112 ASP A CA 1
ATOM 900 C C . ASP A 1 112 ? -5.279 13.323 -17.877 1.00 85.94 112 ASP A C 1
ATOM 902 O O . ASP A 1 112 ? -5.734 12.538 -18.713 1.00 85.94 112 ASP A O 1
ATOM 906 N N . PRO A 1 113 ? -6.084 13.957 -17.006 1.00 81.50 113 PRO A N 1
ATOM 907 C CA . PRO A 1 113 ? -7.528 13.724 -16.961 1.00 81.50 113 PRO A CA 1
ATOM 908 C C . PRO A 1 113 ? -8.250 14.207 -18.227 1.00 81.50 113 PRO A C 1
ATOM 910 O O . PRO A 1 113 ? -9.385 13.810 -18.482 1.00 81.50 113 PRO A O 1
ATOM 913 N N . ALA A 1 114 ? -7.618 15.064 -19.040 1.00 86.81 114 ALA A N 1
ATOM 914 C CA . ALA A 1 114 ? -8.153 15.461 -20.338 1.00 86.81 114 ALA A CA 1
ATOM 915 C C . ALA A 1 114 ? -7.863 14.424 -21.439 1.00 86.81 114 ALA A C 1
ATOM 917 O O . ALA A 1 114 ? -8.366 14.557 -22.562 1.00 86.81 114 ALA A O 1
ATOM 918 N N . PHE A 1 115 ? -7.056 13.396 -21.155 1.00 88.06 115 PHE A N 1
ATOM 919 C CA . PHE A 1 115 ? -6.760 12.341 -22.108 1.00 88.06 115 PHE A CA 1
ATOM 920 C C . PHE A 1 115 ? -7.956 11.402 -22.273 1.00 88.06 115 PHE A C 1
ATOM 922 O O . PHE A 1 115 ? -8.329 10.653 -21.378 1.00 88.06 115 PHE A O 1
ATOM 929 N N . ASN A 1 116 ? -8.532 11.415 -23.472 1.00 85.75 116 ASN A N 1
ATOM 930 C CA . ASN A 1 116 ? -9.616 10.523 -23.850 1.00 85.75 116 ASN A CA 1
ATOM 931 C C . ASN A 1 116 ? -9.048 9.308 -24.601 1.00 85.75 116 ASN A C 1
ATOM 933 O O . ASN A 1 116 ? -8.844 9.369 -25.816 1.00 85.75 116 ASN A O 1
ATOM 937 N N . GLY A 1 117 ? -8.744 8.242 -23.865 1.00 88.19 117 GLY A N 1
ATOM 938 C CA . GLY A 1 117 ? -8.188 6.990 -24.378 1.00 88.19 117 GLY A CA 1
ATOM 939 C C . GLY A 1 117 ? -7.880 6.016 -23.243 1.00 88.19 117 GLY A C 1
ATOM 940 O O . GLY A 1 117 ? -8.096 6.328 -22.073 1.00 88.19 117 GLY A O 1
ATOM 941 N N . ASN A 1 118 ? -7.375 4.831 -23.576 1.00 87.62 118 ASN A N 1
ATOM 942 C CA . ASN A 1 118 ? -6.981 3.848 -22.558 1.00 87.62 118 ASN A CA 1
ATOM 943 C C . ASN A 1 118 ? -5.527 4.039 -22.076 1.00 87.62 118 ASN A C 1
ATOM 945 O O . ASN A 1 118 ? -4.743 4.792 -22.659 1.00 87.62 118 ASN A O 1
ATOM 949 N N . ALA A 1 119 ? -5.168 3.324 -21.008 1.00 83.75 119 ALA A N 1
ATOM 950 C CA . ALA A 1 119 ? -3.827 3.297 -20.428 1.00 83.75 119 ALA A CA 1
ATOM 951 C C . ALA A 1 119 ? -2.717 3.053 -21.470 1.00 83.75 119 ALA A C 1
ATOM 953 O O . ALA A 1 119 ? -1.776 3.842 -21.565 1.00 83.75 119 ALA A O 1
ATOM 954 N N . ASP A 1 120 ? -2.846 2.019 -22.305 1.00 82.56 120 ASP A N 1
ATOM 955 C CA . ASP A 1 120 ? -1.848 1.686 -23.330 1.00 82.56 120 ASP A CA 1
ATOM 956 C C . ASP A 1 120 ? -1.677 2.807 -24.367 1.00 82.56 120 ASP A C 1
ATOM 958 O O . ASP A 1 120 ? -0.558 3.118 -24.789 1.00 82.56 120 ASP A O 1
ATOM 962 N N . GLU A 1 121 ? -2.773 3.438 -24.791 1.00 87.81 121 GLU A N 1
ATOM 963 C CA . GLU A 1 121 ? -2.749 4.570 -25.720 1.00 87.81 121 GLU A CA 1
ATOM 964 C C . GLU A 1 121 ? -2.040 5.783 -25.113 1.00 87.81 121 GLU A C 1
ATOM 966 O O . GLU A 1 121 ? -1.234 6.427 -25.794 1.00 87.81 121 GLU A O 1
ATOM 971 N N . TYR A 1 122 ? -2.288 6.067 -23.832 1.00 88.88 122 TYR A N 1
ATOM 972 C CA . TYR A 1 122 ? -1.601 7.130 -23.106 1.00 88.88 122 TYR A CA 1
ATOM 973 C C . TYR A 1 122 ? -0.095 6.870 -23.025 1.00 88.88 122 TYR A C 1
ATOM 975 O O . TYR A 1 122 ? 0.706 7.738 -23.379 1.00 88.88 122 TYR A O 1
ATOM 983 N N . LEU A 1 123 ? 0.307 5.658 -22.637 1.00 83.50 123 LEU A N 1
ATOM 984 C CA . LEU A 1 123 ? 1.718 5.284 -22.528 1.00 83.50 123 LEU A CA 1
ATOM 985 C C . LEU A 1 123 ? 2.431 5.365 -23.886 1.00 83.50 123 LEU A C 1
ATOM 987 O O . LEU A 1 123 ? 3.531 5.913 -23.991 1.00 83.50 123 LEU A O 1
ATOM 991 N N . ARG A 1 124 ? 1.777 4.921 -24.968 1.00 83.75 124 ARG A N 1
ATOM 992 C CA . ARG A 1 124 ? 2.291 5.082 -26.339 1.00 83.75 124 ARG A CA 1
ATOM 993 C C . ARG A 1 124 ? 2.404 6.548 -26.756 1.00 83.75 124 ARG A C 1
ATOM 995 O O . ARG A 1 124 ? 3.366 6.897 -27.438 1.00 83.75 124 ARG A O 1
ATOM 1002 N N . LYS A 1 125 ? 1.462 7.408 -26.349 1.00 86.88 125 LYS A N 1
ATOM 1003 C CA . LYS A 1 125 ? 1.520 8.861 -26.588 1.00 86.88 125 LYS A CA 1
ATOM 1004 C C . LYS A 1 125 ? 2.686 9.506 -25.838 1.00 86.88 125 LYS A C 1
ATOM 1006 O O . LYS A 1 125 ? 3.356 10.355 -26.421 1.00 86.88 125 LYS A O 1
ATOM 1011 N N . MET A 1 126 ? 2.936 9.108 -24.590 1.00 86.62 126 MET A N 1
ATOM 1012 C CA . MET A 1 126 ? 3.997 9.660 -23.729 1.00 86.62 126 MET A CA 1
ATOM 1013 C C . MET A 1 126 ? 5.385 9.080 -23.988 1.00 86.62 126 MET A C 1
ATOM 1015 O O . MET A 1 126 ? 6.392 9.520 -23.423 1.00 86.62 126 MET A O 1
ATOM 1019 N N . ARG A 1 127 ? 5.468 8.120 -24.900 1.00 81.69 127 ARG A N 1
ATOM 1020 C CA . ARG A 1 127 ? 6.705 7.498 -25.332 1.00 81.69 127 ARG A CA 1
ATOM 1021 C C . ARG A 1 127 ? 7.771 8.520 -25.740 1.00 81.69 127 ARG A C 1
ATOM 1023 O O . ARG A 1 127 ? 7.595 9.303 -26.669 1.00 81.69 127 ARG A O 1
ATOM 1030 N N . GLY A 1 128 ? 8.917 8.479 -25.055 1.00 79.38 128 GLY A N 1
ATOM 1031 C CA . GLY A 1 128 ? 10.051 9.381 -25.297 1.00 79.38 128 GLY A CA 1
ATOM 1032 C C . GLY A 1 128 ? 9.860 10.812 -24.776 1.00 79.38 128 GLY A C 1
ATOM 1033 O O . GLY A 1 128 ? 10.784 11.617 -24.872 1.00 79.38 128 GLY A O 1
ATOM 1034 N N . LYS A 1 129 ? 8.709 11.126 -24.174 1.00 86.94 129 LYS A N 1
ATOM 1035 C CA . LYS A 1 129 ? 8.352 12.452 -23.658 1.00 86.94 129 LYS A CA 1
ATOM 1036 C C . LYS A 1 129 ? 8.426 12.495 -22.134 1.00 86.94 129 LYS A C 1
ATOM 1038 O O . LYS A 1 129 ? 7.470 12.845 -21.453 1.00 86.94 129 LYS A O 1
ATOM 1043 N N . LYS A 1 130 ? 9.592 12.138 -21.589 1.00 85.19 130 LYS A N 1
ATOM 1044 C CA . LYS A 1 130 ? 9.816 12.052 -20.135 1.00 85.19 130 LYS A CA 1
ATOM 1045 C C . LYS A 1 130 ? 9.434 13.339 -19.386 1.00 85.19 130 LYS A C 1
ATOM 1047 O O . LYS A 1 130 ? 8.918 13.253 -18.281 1.00 85.19 130 LYS A O 1
ATOM 1052 N N . GLY A 1 131 ? 9.689 14.508 -19.981 1.00 88.75 131 GLY A N 1
ATOM 1053 C CA . GLY A 1 131 ? 9.299 15.802 -19.409 1.00 88.75 131 GLY A CA 1
ATOM 1054 C C . GLY A 1 131 ? 7.782 15.941 -19.267 1.00 88.75 131 GLY A C 1
ATOM 1055 O O . GLY A 1 131 ? 7.304 16.105 -18.153 1.00 88.75 131 GLY A O 1
ATOM 1056 N N . GLU A 1 132 ? 7.038 15.768 -20.368 1.00 90.75 132 GLU A N 1
ATOM 1057 C CA . GLU A 1 132 ? 5.563 15.828 -20.376 1.00 90.75 132 GLU A CA 1
ATOM 1058 C C . GLU A 1 132 ? 4.951 14.795 -19.414 1.00 90.75 132 GLU A C 1
ATOM 1060 O O . GLU A 1 132 ? 4.072 15.132 -18.631 1.00 90.75 132 GLU A O 1
ATOM 1065 N N . LEU A 1 133 ? 5.472 13.561 -19.393 1.00 88.88 133 LEU A N 1
ATOM 1066 C CA . LEU A 1 133 ? 5.006 12.517 -18.475 1.00 88.88 133 LEU A CA 1
ATOM 1067 C C . LEU A 1 133 ? 5.157 12.925 -17.003 1.00 88.88 133 LEU A C 1
ATOM 1069 O O . LEU A 1 133 ? 4.254 12.692 -16.205 1.00 88.88 133 LEU A O 1
ATOM 1073 N N . LYS A 1 134 ? 6.303 13.517 -16.641 1.00 89.75 134 LYS A N 1
ATOM 1074 C CA . LYS A 1 134 ? 6.562 13.995 -15.276 1.00 89.75 134 LYS A CA 1
ATOM 1075 C C . LYS A 1 134 ? 5.700 15.195 -14.914 1.00 89.75 134 LYS A C 1
ATOM 1077 O O . LYS A 1 134 ? 5.272 15.297 -13.770 1.00 89.75 134 LYS A O 1
ATOM 1082 N N . GLU A 1 135 ? 5.449 16.088 -15.866 1.00 92.38 135 GLU A N 1
ATOM 1083 C CA . GLU A 1 135 ? 4.535 17.214 -15.676 1.00 92.38 135 GLU A CA 1
ATOM 1084 C C . GLU A 1 135 ? 3.101 16.731 -15.443 1.00 92.38 135 GLU A C 1
ATOM 1086 O O . GLU A 1 135 ? 2.456 17.193 -14.505 1.00 92.38 135 GLU A O 1
ATOM 1091 N N . ASP A 1 136 ? 2.615 15.775 -16.236 1.00 92.94 136 ASP A N 1
ATOM 1092 C CA . ASP A 1 136 ? 1.271 15.219 -16.064 1.00 92.94 136 ASP A CA 1
ATOM 1093 C C . ASP A 1 136 ? 1.155 14.413 -14.768 1.00 92.94 136 ASP A C 1
ATOM 1095 O O . ASP A 1 136 ? 0.198 14.603 -14.023 1.00 92.94 136 ASP A O 1
ATOM 1099 N N . TYR A 1 137 ? 2.171 13.619 -14.415 1.00 92.38 137 TYR A N 1
ATOM 1100 C CA . TYR A 1 137 ? 2.211 12.952 -13.112 1.00 92.38 137 TYR A CA 1
ATOM 1101 C C . TYR A 1 137 ? 2.223 13.953 -11.946 1.00 92.38 137 TYR A C 1
ATOM 1103 O O . TYR A 1 137 ? 1.545 13.751 -10.945 1.00 92.38 137 TYR A O 1
ATOM 1111 N N . SER A 1 138 ? 2.948 15.071 -12.065 1.00 93.19 138 SER A N 1
ATOM 1112 C CA . SER A 1 138 ? 2.940 16.113 -11.032 1.00 93.19 138 SER A CA 1
ATOM 1113 C C . SER A 1 138 ? 1.550 16.723 -10.841 1.00 93.19 138 SER A C 1
ATOM 1115 O O . SER A 1 138 ? 1.167 16.989 -9.705 1.00 93.19 138 SER A O 1
ATOM 1117 N N . LYS A 1 139 ? 0.788 16.931 -11.923 1.00 93.81 139 LYS A N 1
ATOM 1118 C CA . LYS A 1 139 ? -0.604 17.405 -11.838 1.00 93.81 139 LYS A CA 1
ATOM 1119 C C . LYS A 1 139 ? -1.510 16.354 -11.196 1.00 93.81 139 LYS A C 1
ATOM 1121 O O . LYS A 1 139 ? -2.330 16.704 -10.356 1.00 93.81 139 LYS A O 1
ATOM 1126 N N . ALA A 1 140 ? -1.332 15.082 -11.547 1.00 93.56 140 ALA A N 1
ATOM 1127 C CA . ALA A 1 140 ? -2.041 13.965 -10.927 1.00 93.56 140 ALA A CA 1
ATOM 1128 C C . ALA A 1 140 ? -1.782 13.871 -9.411 1.00 93.56 140 ALA A C 1
ATOM 1130 O O . ALA A 1 140 ? -2.711 13.658 -8.636 1.00 93.56 140 ALA A O 1
ATOM 1131 N N . VAL A 1 141 ? -0.541 14.108 -8.967 1.00 92.75 141 VAL A N 1
ATOM 1132 C CA . VAL A 1 141 ? -0.201 14.202 -7.535 1.00 92.75 141 VAL A CA 1
ATOM 1133 C C . VAL A 1 141 ? -0.920 15.373 -6.865 1.00 92.75 141 VAL A C 1
ATOM 1135 O O . VAL A 1 141 ? -1.435 15.218 -5.759 1.00 92.75 141 VAL A O 1
ATOM 1138 N N . ASP A 1 142 ? -0.989 16.536 -7.520 1.00 91.88 142 ASP A N 1
ATOM 1139 C CA . ASP A 1 142 ? -1.760 17.670 -7.003 1.00 91.88 142 ASP A CA 1
ATOM 1140 C C . ASP A 1 142 ? -3.254 17.336 -6.885 1.00 91.88 142 ASP A C 1
ATOM 1142 O O . ASP A 1 142 ? -3.860 17.684 -5.877 1.00 91.88 142 ASP A O 1
ATOM 1146 N N . MET A 1 143 ? -3.829 16.609 -7.846 1.00 93.06 143 MET A N 1
ATOM 1147 C CA . MET A 1 143 ? -5.221 16.146 -7.782 1.00 93.06 143 MET A CA 1
ATOM 1148 C C . MET A 1 143 ? -5.458 15.177 -6.618 1.00 93.06 143 MET A C 1
ATOM 1150 O O . MET A 1 143 ? -6.369 15.407 -5.828 1.00 93.06 143 MET A O 1
ATOM 1154 N N . ALA A 1 144 ? -4.610 14.156 -6.450 1.00 92.31 144 ALA A N 1
ATOM 1155 C CA . ALA A 1 144 ? -4.704 13.218 -5.325 1.00 92.31 144 ALA A CA 1
ATOM 1156 C C . ALA A 1 144 ? -4.600 13.931 -3.965 1.00 92.31 144 ALA A C 1
ATOM 1158 O O . ALA A 1 144 ? -5.255 13.561 -2.990 1.00 92.31 144 ALA A O 1
ATOM 1159 N N . LYS A 1 145 ? -3.781 14.986 -3.894 1.00 89.81 145 LYS A N 1
ATOM 1160 C CA . LYS A 1 145 ? -3.663 15.839 -2.709 1.00 89.81 145 LYS A CA 1
ATOM 1161 C C . LYS A 1 145 ? -4.952 16.622 -2.445 1.00 89.81 145 LYS A C 1
ATOM 1163 O O . LYS A 1 145 ? -5.373 16.670 -1.294 1.00 89.81 145 LYS A O 1
ATOM 1168 N N . GLU A 1 146 ? -5.572 17.229 -3.458 1.00 92.88 146 GLU A N 1
ATOM 1169 C CA . GLU A 1 146 ? -6.863 17.913 -3.271 1.00 92.88 146 GLU A CA 1
ATOM 1170 C C . GLU A 1 146 ? -7.960 16.922 -2.839 1.00 92.88 146 GLU A C 1
ATOM 1172 O O . GLU A 1 146 ? -8.669 17.200 -1.877 1.00 92.88 146 GLU A O 1
ATOM 1177 N N . GLU A 1 147 ? -8.023 15.723 -3.432 1.00 93.69 147 GLU A N 1
ATOM 1178 C CA . GLU A 1 147 ? -8.954 14.662 -3.007 1.00 93.69 147 GLU A CA 1
ATOM 1179 C C . GLU A 1 147 ? -8.752 14.272 -1.533 1.00 93.69 147 GLU A C 1
ATOM 1181 O O . GLU A 1 147 ? -9.715 14.134 -0.776 1.00 93.69 147 GLU A O 1
ATOM 1186 N N . PHE A 1 148 ? -7.499 14.148 -1.084 1.00 92.31 148 PHE A N 1
ATOM 1187 C CA . PHE A 1 148 ? -7.192 13.906 0.325 1.00 92.31 148 PHE A CA 1
ATOM 1188 C C . PHE A 1 148 ? -7.666 15.057 1.228 1.00 92.31 148 PHE A C 1
ATOM 1190 O O . PHE A 1 148 ? -8.263 14.814 2.280 1.00 92.31 148 PHE A O 1
ATOM 1197 N N . LEU A 1 149 ? -7.427 16.310 0.829 1.00 91.44 149 LEU A N 1
ATOM 1198 C CA . LEU A 1 149 ? -7.865 17.485 1.588 1.00 91.44 149 LEU A CA 1
ATOM 1199 C C . LEU A 1 149 ? -9.394 17.589 1.661 1.00 91.44 149 LEU A C 1
ATOM 1201 O O . LEU A 1 149 ? -9.914 17.956 2.717 1.00 91.44 149 LEU A O 1
ATOM 1205 N N . ASP A 1 150 ? -10.109 17.189 0.611 1.00 95.06 150 ASP A N 1
ATOM 1206 C CA . ASP A 1 150 ? -11.569 17.095 0.620 1.00 95.06 150 ASP A CA 1
ATOM 1207 C C . ASP A 1 150 ? -12.053 16.094 1.680 1.00 95.06 150 ASP A C 1
ATOM 1209 O O . ASP A 1 150 ? -12.987 16.388 2.429 1.00 95.06 150 ASP A O 1
ATOM 1213 N N . ARG A 1 151 ? -11.388 14.938 1.835 1.00 95.38 151 ARG A N 1
ATOM 1214 C CA . ARG A 1 151 ? -11.723 13.969 2.899 1.00 95.38 151 ARG A CA 1
ATOM 1215 C C . ARG A 1 151 ? -11.448 14.516 4.295 1.00 95.38 151 ARG A C 1
ATOM 1217 O O . ARG A 1 151 ? -12.262 14.315 5.197 1.00 95.38 151 ARG A O 1
ATOM 1224 N N . ILE A 1 152 ? -10.356 15.259 4.475 1.00 93.19 152 ILE A N 1
ATOM 1225 C CA . ILE A 1 152 ? -10.091 15.974 5.732 1.00 93.19 152 ILE A CA 1
ATOM 1226 C C . ILE A 1 152 ? -11.209 16.982 6.033 1.00 93.19 152 ILE A C 1
ATOM 1228 O O . ILE A 1 152 ? -11.624 17.116 7.184 1.00 93.19 152 ILE A O 1
ATOM 1232 N N . GLU A 1 153 ? -11.719 17.680 5.020 1.00 95.19 153 GLU A N 1
ATOM 1233 C CA . GLU A 1 153 ? -12.815 18.633 5.184 1.00 95.19 153 GLU A CA 1
ATOM 1234 C C . GLU A 1 153 ? -14.143 17.943 5.528 1.00 95.19 153 GLU A C 1
ATOM 1236 O O . GLU A 1 153 ? -14.877 18.435 6.383 1.00 95.19 153 GLU A O 1
ATOM 1241 N N . VAL A 1 154 ? -14.423 16.757 4.972 1.00 97.00 154 VAL A N 1
ATOM 1242 C CA . VAL A 1 154 ? -15.563 15.922 5.401 1.00 97.00 154 VAL A CA 1
ATOM 1243 C C . VAL A 1 154 ? -15.471 15.593 6.894 1.00 97.00 154 VAL A C 1
ATOM 1245 O O . VAL A 1 154 ? -16.442 15.791 7.625 1.00 97.00 154 VAL A O 1
ATOM 1248 N N . LEU A 1 155 ? -14.301 15.164 7.380 1.00 95.44 155 LEU A N 1
ATOM 1249 C CA . LEU A 1 155 ? -14.095 14.867 8.805 1.00 95.44 155 LEU A CA 1
ATOM 1250 C C . LEU A 1 155 ? -14.272 16.105 9.701 1.00 95.44 155 LEU A C 1
ATOM 1252 O O . LEU A 1 155 ? -14.798 15.990 10.808 1.00 95.44 155 LEU A O 1
ATOM 1256 N N . LYS A 1 156 ? -13.861 17.295 9.240 1.00 93.62 156 LYS A N 1
ATOM 1257 C CA . LYS A 1 156 ? -14.090 18.559 9.966 1.00 93.62 156 LYS A CA 1
ATOM 1258 C C . LYS A 1 156 ? -15.558 18.954 9.991 1.00 93.62 156 LYS A C 1
ATOM 1260 O O . LYS A 1 156 ? -16.058 19.333 11.042 1.00 93.62 156 LYS A O 1
ATOM 1265 N N . ASN A 1 157 ? -16.249 18.852 8.858 1.00 97.19 157 ASN A N 1
ATOM 1266 C CA . ASN A 1 157 ? -17.672 19.182 8.752 1.00 97.19 157 ASN A CA 1
ATOM 1267 C C . ASN A 1 157 ? -18.546 18.251 9.597 1.00 97.19 157 ASN A C 1
ATOM 1269 O O . ASN A 1 157 ? -19.614 18.654 10.055 1.00 97.19 157 ASN A O 1
ATOM 1273 N N . ARG A 1 158 ? -18.074 17.022 9.824 1.00 95.50 158 ARG A N 1
ATOM 1274 C CA . ARG A 1 158 ? -18.669 16.057 10.749 1.00 95.50 158 ARG A CA 1
ATOM 1275 C C . ARG A 1 158 ? -18.263 16.259 12.219 1.00 95.50 158 ARG A C 1
ATOM 1277 O O . ARG A 1 158 ? -18.825 15.580 13.063 1.00 95.50 158 ARG A O 1
ATOM 1284 N N . ASP A 1 159 ? -17.344 17.180 12.522 1.00 95.44 159 ASP A N 1
ATOM 1285 C CA . ASP A 1 159 ? -16.783 17.448 13.862 1.00 95.44 159 ASP A CA 1
ATOM 1286 C C . ASP A 1 159 ? -16.050 16.253 14.506 1.00 95.44 159 ASP A C 1
ATOM 1288 O O . ASP A 1 159 ? -16.046 16.085 15.720 1.00 95.44 159 ASP A O 1
ATOM 1292 N N . ILE A 1 160 ? -15.404 15.415 13.687 1.00 94.06 160 ILE A N 1
ATOM 1293 C CA . ILE A 1 160 ? -14.755 14.164 14.134 1.00 94.06 160 ILE A CA 1
ATOM 1294 C C . ILE A 1 160 ? -13.279 14.055 13.756 1.00 94.06 160 ILE A C 1
ATOM 1296 O O . ILE A 1 160 ? -12.616 13.078 14.104 1.00 94.06 160 ILE A O 1
ATOM 1300 N N . LEU A 1 161 ? -12.720 15.051 13.058 1.00 91.75 161 LEU A N 1
ATOM 1301 C CA . LEU A 1 161 ? -11.301 15.044 12.678 1.00 91.75 161 LEU A CA 1
ATOM 1302 C C . LEU A 1 161 ? -10.378 14.866 13.898 1.00 91.75 161 LEU A C 1
ATOM 1304 O O . LEU A 1 161 ? -9.387 14.147 13.816 1.00 91.75 161 LEU A O 1
ATOM 1308 N N . ASN A 1 162 ? -10.716 15.487 15.032 1.00 89.50 162 ASN A N 1
ATOM 1309 C CA . ASN A 1 162 ? -9.918 15.410 16.261 1.00 89.50 162 ASN A CA 1
ATOM 1310 C C . ASN A 1 162 ? -10.051 14.073 17.010 1.00 89.50 162 ASN A C 1
ATOM 1312 O O . ASN A 1 162 ? -9.366 13.884 18.009 1.00 89.50 162 ASN A O 1
ATOM 1316 N N . ASP A 1 163 ? -10.877 13.152 16.520 1.00 90.75 163 ASP A N 1
ATOM 1317 C CA . ASP A 1 163 ? -11.047 11.801 17.060 1.00 90.75 163 ASP A CA 1
ATOM 1318 C C . ASP A 1 163 ? -10.732 10.719 16.009 1.00 90.75 163 ASP A C 1
ATOM 1320 O O . ASP A 1 163 ? -10.901 9.528 16.260 1.00 90.75 163 ASP A O 1
ATOM 1324 N N . THR A 1 164 ? -10.230 11.116 14.831 1.00 93.56 164 THR A N 1
ATOM 1325 C CA . THR A 1 164 ? -9.983 10.214 13.699 1.00 93.56 164 THR A CA 1
ATOM 1326 C C . THR A 1 164 ? -8.488 10.042 13.436 1.00 93.56 164 THR A C 1
ATOM 1328 O O . THR A 1 164 ? -7.768 11.013 13.210 1.00 93.56 164 THR A O 1
ATOM 1331 N N . LEU A 1 165 ? -8.018 8.792 13.393 1.00 94.06 165 LEU A N 1
ATOM 1332 C CA . LEU A 1 165 ? -6.719 8.454 12.808 1.00 94.06 165 LEU A CA 1
ATOM 1333 C C . LEU A 1 165 ? -6.840 8.468 11.280 1.00 94.06 165 LEU A C 1
ATOM 1335 O O . LEU A 1 165 ? -7.636 7.721 10.716 1.00 94.06 165 LEU A O 1
ATOM 1339 N N . VAL A 1 166 ? -6.023 9.277 10.609 1.00 95.88 166 VAL A N 1
ATOM 1340 C CA . VAL A 1 166 ? -5.969 9.352 9.146 1.00 95.88 166 VAL A CA 1
ATOM 1341 C C . VAL A 1 166 ? -4.609 8.864 8.662 1.00 95.88 166 VAL A C 1
ATOM 1343 O O . VAL A 1 166 ? -3.568 9.286 9.165 1.00 95.88 166 VAL A O 1
ATOM 1346 N N . ILE A 1 167 ? -4.611 7.977 7.669 1.00 96.06 167 ILE A N 1
ATOM 1347 C CA . ILE A 1 167 ? -3.395 7.435 7.061 1.00 96.06 167 ILE A CA 1
ATOM 1348 C C . ILE A 1 167 ? -3.433 7.735 5.567 1.00 96.06 167 ILE A C 1
ATOM 1350 O O . ILE A 1 167 ? -4.380 7.357 4.884 1.00 96.06 167 ILE A O 1
ATOM 1354 N N . PHE A 1 168 ? -2.398 8.404 5.063 1.00 94.94 168 PHE A N 1
ATOM 1355 C CA . PHE A 1 168 ? -2.193 8.613 3.630 1.00 94.94 168 PHE A CA 1
ATOM 1356 C C . PHE A 1 168 ? -1.057 7.708 3.159 1.00 94.94 168 PHE A C 1
ATOM 1358 O O . PHE A 1 168 ? 0.047 7.793 3.700 1.00 94.94 168 PHE A O 1
ATOM 1365 N N . THR A 1 169 ? -1.319 6.835 2.188 1.00 96.06 169 THR A N 1
ATOM 1366 C CA . THR A 1 169 ? -0.329 5.898 1.638 1.00 96.06 169 THR A CA 1
ATOM 1367 C C . THR A 1 169 ? -0.629 5.560 0.174 1.00 96.06 169 THR A C 1
ATOM 1369 O O . THR A 1 169 ? -1.587 6.082 -0.391 1.00 96.06 169 THR A O 1
ATOM 1372 N N . SER A 1 170 ? 0.191 4.704 -0.438 1.00 95.75 170 SER A N 1
ATOM 1373 C CA . SER A 1 170 ? -0.007 4.178 -1.793 1.00 95.75 170 SER A CA 1
ATOM 1374 C C . SER A 1 170 ? 0.109 2.654 -1.801 1.00 95.75 170 SER A C 1
ATOM 1376 O O . SER A 1 170 ? 0.798 2.075 -0.955 1.00 95.75 170 SER A O 1
ATOM 1378 N N . ASP A 1 171 ? -0.535 2.001 -2.766 1.00 95.44 171 ASP A N 1
ATOM 1379 C CA . ASP A 1 171 ? -0.382 0.568 -3.030 1.00 95.44 171 ASP A CA 1
ATOM 1380 C C . ASP A 1 171 ? 1.003 0.267 -3.622 1.00 95.44 171 ASP A C 1
ATOM 1382 O O . ASP A 1 171 ? 1.717 -0.616 -3.153 1.00 95.44 171 ASP A O 1
ATOM 1386 N N . HIS A 1 172 ? 1.441 1.070 -4.583 1.00 95.69 172 HIS A N 1
ATOM 1387 C CA . HIS A 1 172 ? 2.797 1.061 -5.116 1.00 95.69 172 HIS A CA 1
ATOM 1388 C C . HIS A 1 172 ? 3.167 2.431 -5.697 1.00 95.69 172 HIS A C 1
ATOM 1390 O O . HIS A 1 172 ? 2.378 3.377 -5.661 1.00 95.69 172 HIS A O 1
ATOM 1396 N N . GLY A 1 173 ? 4.405 2.575 -6.165 1.00 93.25 173 GLY A N 1
ATOM 1397 C CA . GLY A 1 173 ? 4.845 3.753 -6.915 1.00 93.25 173 GLY A CA 1
ATOM 1398 C C . GLY A 1 173 ? 4.734 3.547 -8.428 1.00 93.25 173 GLY A C 1
ATOM 1399 O O . GLY A 1 173 ? 4.119 2.584 -8.891 1.00 93.25 173 GLY A O 1
ATOM 1400 N N . ASP A 1 174 ? 5.381 4.412 -9.207 1.00 89.88 174 ASP A N 1
ATOM 1401 C CA . ASP A 1 174 ? 5.390 4.306 -10.669 1.00 89.88 174 ASP A CA 1
ATOM 1402 C C . ASP A 1 174 ? 6.741 4.716 -11.276 1.00 89.88 174 ASP A C 1
ATOM 1404 O O . ASP A 1 174 ? 7.548 5.422 -10.668 1.00 89.88 174 ASP A O 1
ATOM 1408 N N . ILE A 1 175 ? 6.989 4.259 -12.502 1.00 88.06 175 ILE A N 1
ATOM 1409 C CA . ILE A 1 175 ? 8.178 4.569 -13.291 1.00 88.06 175 ILE A CA 1
ATOM 1410 C C . ILE A 1 175 ? 7.851 5.734 -14.226 1.00 88.06 175 ILE A C 1
ATOM 1412 O O . ILE A 1 175 ? 7.016 5.631 -15.124 1.00 88.06 175 ILE A O 1
ATOM 1416 N N . LEU A 1 176 ? 8.581 6.838 -14.077 1.00 87.19 176 LEU A N 1
ATOM 1417 C CA . LEU A 1 176 ? 8.380 8.086 -14.820 1.00 87.19 176 LEU A CA 1
ATOM 1418 C C . LEU A 1 176 ? 9.536 8.342 -15.798 1.00 87.19 176 LEU A C 1
ATOM 1420 O O . LEU A 1 176 ? 9.985 9.474 -16.019 1.00 87.19 176 LEU A O 1
ATOM 1424 N N . GLY A 1 177 ? 10.041 7.264 -16.397 1.00 80.69 177 GLY A N 1
ATOM 1425 C CA . GLY A 1 177 ? 11.093 7.287 -17.408 1.00 80.69 177 GLY A CA 1
ATOM 1426 C C . GLY A 1 177 ? 12.525 7.170 -16.871 1.00 80.69 177 GLY A C 1
ATOM 1427 O O . GLY A 1 177 ? 13.480 7.482 -17.588 1.00 80.69 177 GLY A O 1
ATOM 1428 N N . GLU A 1 178 ? 12.723 6.815 -15.600 1.00 84.25 178 GLU A N 1
ATOM 1429 C CA . GLU A 1 178 ? 14.034 6.539 -14.982 1.00 84.25 178 GLU A CA 1
ATOM 1430 C C . GLU A 1 178 ? 14.763 5.381 -15.677 1.00 84.25 178 GLU A C 1
ATOM 1432 O O . GLU A 1 178 ? 15.969 5.463 -15.902 1.00 84.25 178 GLU A O 1
ATOM 1437 N N . TYR A 1 179 ? 14.016 4.363 -16.104 1.00 77.50 179 TYR A N 1
ATOM 1438 C CA . TYR A 1 179 ? 14.536 3.118 -16.682 1.00 77.50 179 TYR A CA 1
ATOM 1439 C C . TYR A 1 179 ? 14.331 3.046 -18.204 1.00 77.50 179 TYR A C 1
ATOM 1441 O O . TYR A 1 179 ? 14.162 1.975 -18.782 1.00 77.50 179 TYR A O 1
ATOM 1449 N N . GLY A 1 180 ? 14.345 4.206 -18.868 1.00 68.88 180 GLY A N 1
ATOM 1450 C CA . GLY A 1 180 ? 13.952 4.355 -20.271 1.00 68.88 180 GLY A CA 1
ATOM 1451 C C . GLY A 1 180 ? 12.440 4.562 -20.418 1.00 68.88 180 GLY A C 1
ATOM 1452 O O . GLY A 1 180 ? 11.760 4.788 -19.424 1.00 68.88 180 GLY A O 1
ATOM 1453 N N . PRO A 1 181 ? 11.870 4.477 -21.632 1.00 61.44 181 PRO A N 1
ATOM 1454 C CA . PRO A 1 181 ? 10.423 4.559 -21.861 1.00 61.44 181 PRO A CA 1
ATOM 1455 C C . PRO A 1 181 ? 9.686 3.277 -21.428 1.00 61.44 181 PRO A C 1
ATOM 1457 O O . PRO A 1 181 ? 8.682 2.900 -22.022 1.00 61.44 181 PRO A O 1
ATOM 1460 N N . MET A 1 182 ? 10.233 2.566 -20.439 1.00 61.72 182 MET A N 1
ATOM 1461 C CA . MET A 1 182 ? 9.535 1.500 -19.738 1.00 61.72 182 MET A CA 1
ATOM 1462 C C . MET A 1 182 ? 8.478 2.164 -18.867 1.00 61.72 182 MET A C 1
ATOM 1464 O O . MET A 1 182 ? 8.784 3.095 -18.121 1.00 61.72 182 MET A O 1
ATOM 1468 N N . PHE A 1 183 ? 7.241 1.721 -19.022 1.00 60.66 183 PHE A N 1
ATOM 1469 C CA . PHE A 1 183 ? 6.096 2.300 -18.349 1.00 60.66 183 PHE A CA 1
ATOM 1470 C C . PHE A 1 183 ? 5.404 1.217 -17.540 1.00 60.66 183 PHE A C 1
ATOM 1472 O O . PHE A 1 183 ? 5.152 0.149 -18.090 1.00 60.66 183 PHE A O 1
ATOM 1479 N N . HIS A 1 184 ? 5.081 1.551 -16.288 1.00 65.75 184 HIS A N 1
ATOM 1480 C CA . HIS A 1 184 ? 4.199 0.816 -15.387 1.00 65.75 184 HIS A CA 1
ATOM 1481 C C . HIS A 1 184 ? 4.615 -0.634 -15.041 1.00 65.75 184 HIS A C 1
ATOM 1483 O O . HIS A 1 184 ? 4.859 -1.475 -15.899 1.00 65.75 184 HIS A O 1
ATOM 1489 N N . THR A 1 185 ? 4.646 -0.974 -13.747 1.00 69.69 185 THR A N 1
ATOM 1490 C CA . THR A 1 185 ? 4.781 -2.350 -13.192 1.00 69.69 185 THR A CA 1
ATOM 1491 C C . THR A 1 185 ? 5.996 -3.209 -13.611 1.00 69.69 185 THR A C 1
ATOM 1493 O O . THR A 1 185 ? 6.125 -4.331 -13.135 1.00 69.69 185 THR A O 1
ATOM 1496 N N . PHE A 1 186 ? 6.928 -2.747 -14.454 1.00 77.31 186 PHE A N 1
ATOM 1497 C CA . PHE A 1 186 ? 8.177 -3.473 -14.734 1.00 77.31 186 PHE A CA 1
ATOM 1498 C C . PHE A 1 186 ? 9.297 -2.540 -15.247 1.00 77.31 186 PHE A C 1
ATOM 1500 O O . PHE A 1 186 ? 9.032 -1.689 -16.099 1.00 77.31 186 PHE A O 1
ATOM 1507 N N . PRO A 1 187 ? 10.565 -2.715 -14.816 1.00 85.19 187 PRO A N 1
ATOM 1508 C CA . PRO A 1 187 ? 11.048 -3.695 -13.836 1.00 85.19 187 PRO A CA 1
ATOM 1509 C C . PRO A 1 187 ? 10.607 -3.363 -12.404 1.00 85.19 187 PRO A C 1
ATOM 1511 O O . PRO A 1 187 ? 10.194 -2.241 -12.122 1.00 85.19 187 PRO A O 1
ATOM 1514 N N . VAL A 1 188 ? 10.720 -4.326 -11.486 1.00 92.62 188 VAL A N 1
ATOM 1515 C CA . VAL A 1 188 ? 10.646 -4.021 -10.047 1.00 92.62 188 VAL A CA 1
ATOM 1516 C C . VAL A 1 188 ? 11.851 -3.153 -9.683 1.00 92.62 188 VAL A C 1
ATOM 1518 O O . VAL A 1 188 ? 12.991 -3.550 -9.930 1.00 92.62 188 VAL A O 1
ATOM 1521 N N . CYS A 1 189 ? 11.616 -1.962 -9.138 1.00 93.50 189 CYS A N 1
ATOM 1522 C CA . CYS A 1 189 ? 12.654 -0.972 -8.870 1.00 93.50 189 CYS A CA 1
ATOM 1523 C C . CYS A 1 189 ? 12.289 -0.069 -7.671 1.00 93.50 189 CYS A C 1
ATOM 1525 O O . CYS A 1 189 ? 11.144 -0.057 -7.223 1.00 93.50 189 CYS A O 1
ATOM 1527 N N . PRO A 1 190 ? 13.231 0.721 -7.126 1.00 94.19 190 PRO A N 1
ATOM 1528 C CA . PRO A 1 190 ? 12.948 1.635 -6.017 1.00 94.19 190 PRO A CA 1
ATOM 1529 C C . PRO A 1 190 ? 11.712 2.530 -6.219 1.00 94.19 190 PRO A C 1
ATOM 1531 O O . PRO A 1 190 ? 10.968 2.770 -5.275 1.00 94.19 190 PRO A O 1
ATOM 1534 N N . GLU A 1 191 ? 11.498 3.019 -7.437 1.00 92.88 191 GLU A N 1
ATOM 1535 C CA . GLU A 1 191 ? 10.474 4.000 -7.805 1.00 92.88 191 GLU A CA 1
ATOM 1536 C C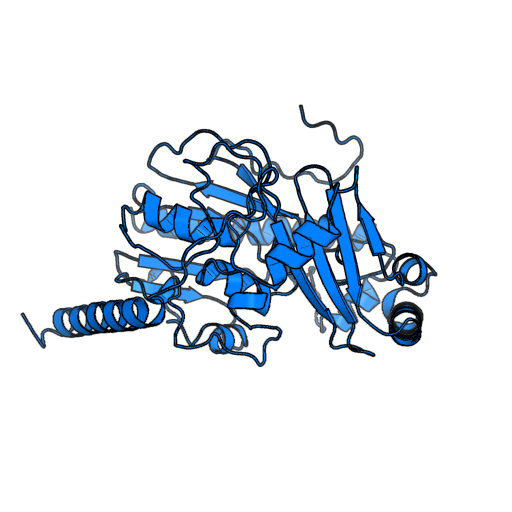 . GLU A 1 191 ? 9.051 3.442 -7.747 1.00 92.88 191 GLU A C 1
ATOM 1538 O O . GLU A 1 191 ? 8.126 4.207 -7.490 1.00 92.88 191 GLU A O 1
ATOM 1543 N N . ASN A 1 192 ? 8.871 2.130 -7.941 1.00 92.69 192 ASN A N 1
ATOM 1544 C CA . ASN A 1 192 ? 7.569 1.477 -7.797 1.00 92.69 192 ASN A CA 1
ATOM 1545 C C . ASN A 1 192 ? 7.418 0.679 -6.496 1.00 92.69 192 ASN A C 1
ATOM 1547 O O . ASN A 1 192 ? 6.294 0.383 -6.104 1.00 92.69 192 ASN A O 1
ATOM 1551 N N . VAL A 1 193 ? 8.508 0.392 -5.780 1.00 96.62 193 VAL A N 1
ATOM 1552 C CA . VAL A 1 193 ? 8.452 -0.302 -4.484 1.00 96.62 193 VAL A CA 1
ATOM 1553 C C . VAL A 1 193 ? 8.315 0.655 -3.302 1.00 96.62 193 VAL A C 1
ATOM 1555 O O . VAL A 1 193 ? 7.613 0.337 -2.342 1.00 96.62 193 VAL A O 1
ATOM 1558 N N . TYR A 1 194 ? 8.988 1.808 -3.320 1.00 96.69 194 TYR A N 1
ATOM 1559 C CA . TYR A 1 194 ? 8.946 2.738 -2.194 1.00 96.69 194 TYR A CA 1
ATOM 1560 C C . TYR A 1 194 ? 7.804 3.740 -2.325 1.00 96.69 194 TYR A C 1
ATOM 1562 O O . TYR A 1 194 ? 7.779 4.549 -3.248 1.00 96.69 194 TYR A O 1
ATOM 1570 N N . VAL A 1 195 ? 6.918 3.748 -1.333 1.00 96.12 195 VAL A N 1
ATOM 1571 C CA . VAL A 1 195 ? 5.752 4.635 -1.260 1.00 96.12 195 VAL A CA 1
ATOM 1572 C C . VAL A 1 195 ? 5.784 5.494 0.008 1.00 96.12 195 VAL A C 1
ATOM 1574 O O . VAL A 1 195 ? 6.361 5.080 1.023 1.00 96.12 195 VAL A O 1
ATOM 1577 N N . PRO A 1 196 ? 5.212 6.710 -0.013 1.00 93.50 196 PRO A N 1
ATOM 1578 C CA . PRO A 1 196 ? 5.066 7.506 1.199 1.00 93.50 196 PRO A CA 1
ATOM 1579 C C . PRO A 1 196 ? 3.965 6.915 2.085 1.00 93.50 196 PRO A C 1
ATOM 1581 O O . PRO A 1 196 ? 2.929 6.508 1.576 1.00 93.50 196 PRO A O 1
ATOM 1584 N N . THR A 1 197 ? 4.161 6.922 3.404 1.00 95.12 197 THR A N 1
ATOM 1585 C CA . THR A 1 197 ? 3.071 6.726 4.374 1.00 95.12 197 THR A CA 1
ATOM 1586 C C . THR A 1 197 ? 3.133 7.818 5.425 1.00 95.12 197 THR A C 1
ATOM 1588 O O . THR A 1 197 ? 4.190 8.041 6.015 1.00 95.12 197 THR A O 1
ATOM 1591 N N . VAL A 1 198 ? 2.011 8.487 5.673 1.00 92.00 198 VAL A N 1
ATOM 1592 C CA . VAL A 1 198 ? 1.879 9.535 6.690 1.00 92.00 198 VAL A CA 1
ATOM 1593 C C . VAL A 1 198 ? 0.771 9.143 7.655 1.00 92.00 198 VAL A C 1
ATOM 1595 O O . VAL A 1 198 ? -0.334 8.829 7.217 1.00 92.00 198 VAL A O 1
ATOM 1598 N N . PHE A 1 199 ? 1.060 9.191 8.955 1.00 92.75 199 PHE A N 1
ATOM 1599 C CA . PHE A 1 199 ? 0.061 9.002 10.008 1.00 92.75 199 PHE A CA 1
ATOM 1600 C C . PHE A 1 199 ? -0.314 10.357 10.600 1.00 92.75 199 PHE A C 1
ATOM 1602 O O . PHE A 1 199 ? 0.520 11.017 11.215 1.00 92.75 199 PHE A O 1
ATOM 1609 N N . VAL A 1 200 ? -1.571 10.754 10.449 1.00 89.88 200 VAL A N 1
ATOM 1610 C CA . VAL A 1 200 ? -2.144 11.965 11.037 1.00 89.88 200 VAL A CA 1
ATOM 1611 C C . VAL A 1 200 ? -3.068 11.526 12.161 1.00 89.88 200 VAL A C 1
ATOM 1613 O O . VAL A 1 200 ? -4.093 10.892 11.928 1.00 89.88 200 VAL A O 1
ATOM 1616 N N . SER A 1 201 ? -2.676 11.818 13.396 1.00 86.06 201 SER A N 1
ATOM 1617 C CA . SER A 1 201 ? -3.365 11.336 14.592 1.00 86.06 201 SER A CA 1
ATOM 1618 C C . SER A 1 201 ? -3.638 12.487 15.554 1.00 86.06 201 SER A C 1
ATOM 1620 O O . SER A 1 201 ? -2.747 13.316 15.766 1.00 86.06 201 SER A O 1
ATOM 1622 N N . PRO A 1 202 ? -4.815 12.518 16.201 1.00 80.88 202 PRO A N 1
ATOM 1623 C CA . PRO A 1 202 ? -5.093 13.479 17.262 1.00 80.88 202 PRO A CA 1
ATOM 1624 C C . PRO A 1 202 ? -4.313 13.170 18.545 1.00 80.88 202 PRO A C 1
ATOM 1626 O O . PRO A 1 202 ? -4.002 14.068 19.329 1.00 80.88 202 PRO A O 1
ATOM 1629 N N . LYS A 1 203 ? -3.961 11.897 18.762 1.00 82.19 203 LYS A N 1
ATOM 1630 C CA . LYS A 1 203 ? -3.094 11.467 19.861 1.00 82.19 203 LYS A CA 1
ATOM 1631 C C . LYS A 1 203 ? -1.625 11.581 19.434 1.00 82.19 203 LYS A C 1
ATOM 1633 O O . LYS A 1 203 ? -1.308 11.207 18.301 1.00 82.19 203 LYS A O 1
ATOM 1638 N N . PRO A 1 204 ? -0.714 12.023 20.322 1.00 80.69 204 PRO A N 1
ATOM 1639 C CA . PRO A 1 204 ? 0.715 11.991 20.050 1.00 80.69 204 PRO A CA 1
ATOM 1640 C C . PRO A 1 204 ? 1.164 10.581 19.668 1.00 80.69 204 PRO A C 1
ATOM 1642 O O . PRO A 1 204 ? 0.991 9.634 20.434 1.00 80.69 204 PRO A O 1
ATOM 1645 N N . LEU A 1 205 ? 1.749 10.460 18.484 1.00 84.50 205 LEU A N 1
ATOM 1646 C CA . LEU A 1 205 ? 2.363 9.223 18.029 1.00 84.50 205 LEU A CA 1
ATOM 1647 C C . LEU A 1 205 ? 3.797 9.142 18.558 1.00 84.50 205 LEU A C 1
ATOM 1649 O O . LEU A 1 205 ? 4.426 10.158 18.876 1.00 84.50 205 LEU A O 1
ATOM 1653 N N . GLY A 1 206 ? 4.324 7.922 18.662 1.00 74.88 206 GLY A N 1
ATOM 1654 C CA . GLY A 1 206 ? 5.741 7.722 18.951 1.00 74.88 206 GLY A CA 1
ATOM 1655 C C . GLY A 1 206 ? 6.631 8.426 17.918 1.00 74.88 206 GLY A C 1
ATOM 1656 O O . GLY A 1 206 ? 6.192 8.806 16.834 1.00 74.88 206 GLY A O 1
ATOM 1657 N N . SER A 1 207 ? 7.914 8.592 18.239 1.00 67.44 207 SER A N 1
ATOM 1658 C CA . SER A 1 207 ? 8.883 9.114 17.270 1.00 67.44 207 SER A CA 1
ATOM 1659 C C . SER A 1 207 ? 8.959 8.219 16.032 1.00 67.44 207 SER A C 1
ATOM 1661 O O . SER A 1 207 ? 8.893 6.996 16.174 1.00 67.44 207 SER A O 1
ATOM 1663 N N . GLU A 1 208 ? 9.210 8.814 14.862 1.00 69.06 208 GLU A N 1
ATOM 1664 C CA . GLU A 1 208 ? 9.566 8.078 13.644 1.00 69.06 208 GLU A CA 1
ATOM 1665 C C . GLU A 1 208 ? 10.642 7.025 13.959 1.00 69.06 208 GLU A C 1
ATOM 1667 O O . GLU A 1 208 ? 11.731 7.336 14.457 1.00 69.06 208 GLU A O 1
ATOM 1672 N N . GLY A 1 209 ? 10.302 5.756 13.723 1.00 63.28 209 GLY A N 1
ATOM 1673 C CA . GLY A 1 209 ? 11.237 4.643 13.807 1.00 63.28 209 GLY A CA 1
ATOM 1674 C C . GLY A 1 209 ? 12.415 4.831 12.847 1.00 63.28 209 GLY A C 1
ATOM 1675 O O . GLY A 1 209 ? 12.350 5.568 11.861 1.00 63.28 209 GLY A O 1
ATOM 1676 N N . LYS A 1 210 ? 13.537 4.163 13.126 1.00 67.19 210 LYS A N 1
ATOM 1677 C CA . LYS A 1 210 ? 14.671 4.162 12.197 1.00 67.19 210 LYS A CA 1
ATOM 1678 C C . LYS A 1 210 ? 14.349 3.259 11.007 1.00 67.19 210 LYS A C 1
ATOM 1680 O O . LYS A 1 210 ? 14.060 2.087 11.201 1.00 67.19 210 LYS A O 1
ATOM 1685 N N . GLY A 1 211 ? 14.495 3.786 9.793 1.00 83.94 211 GLY A N 1
ATOM 1686 C CA . GLY A 1 211 ? 14.506 2.975 8.575 1.00 83.94 211 GLY A CA 1
ATOM 1687 C C . GLY A 1 211 ? 13.249 3.121 7.728 1.00 83.94 211 GLY A C 1
ATOM 1688 O O . GLY A 1 211 ? 12.760 4.232 7.525 1.00 83.94 211 GLY A O 1
ATOM 1689 N N . VAL A 1 212 ? 12.809 1.993 7.182 1.00 93.00 212 VAL A N 1
ATOM 1690 C CA . VAL A 1 212 ? 11.605 1.831 6.361 1.00 93.00 212 VAL A CA 1
ATOM 1691 C C . VAL A 1 212 ? 10.538 1.087 7.156 1.00 93.00 212 VAL A C 1
ATOM 1693 O O . VAL A 1 212 ? 10.865 0.380 8.108 1.00 93.00 212 VAL A O 1
ATOM 1696 N N . ILE A 1 213 ? 9.281 1.227 6.747 1.00 96.38 213 ILE A N 1
ATOM 1697 C CA . ILE A 1 213 ? 8.177 0.357 7.185 1.00 96.38 213 ILE A CA 1
ATOM 1698 C C . ILE A 1 213 ? 7.650 -0.436 5.985 1.00 96.38 213 ILE A C 1
ATOM 1700 O O . ILE A 1 213 ? 8.095 -0.221 4.857 1.00 96.38 213 ILE A O 1
ATOM 1704 N N . ARG A 1 214 ? 6.708 -1.349 6.197 1.00 97.81 214 ARG A N 1
ATOM 1705 C CA . ARG A 1 214 ? 6.070 -2.170 5.156 1.00 97.81 214 ARG A CA 1
ATOM 1706 C C . ARG A 1 214 ? 4.558 -1.946 5.197 1.00 97.81 214 ARG A C 1
ATOM 1708 O O . ARG A 1 214 ? 4.034 -1.573 6.242 1.00 97.81 214 ARG A O 1
ATOM 1715 N N . GLN A 1 215 ? 3.833 -2.192 4.107 1.00 98.38 215 GLN A N 1
ATOM 1716 C CA . GLN A 1 215 ? 2.366 -2.060 4.139 1.00 98.38 215 GLN A CA 1
ATOM 1717 C C . GLN A 1 215 ? 1.729 -3.037 5.132 1.00 98.38 215 GLN A C 1
ATOM 1719 O O . GLN A 1 215 ? 0.797 -2.660 5.837 1.00 98.38 215 GLN A O 1
ATOM 1724 N N . VAL A 1 216 ? 2.291 -4.242 5.277 1.00 97.88 216 VAL A N 1
ATOM 1725 C CA . VAL A 1 216 ? 1.858 -5.216 6.295 1.00 97.88 216 VAL A CA 1
ATOM 1726 C C . VAL A 1 216 ? 1.945 -4.683 7.727 1.00 97.88 216 VAL A C 1
ATOM 1728 O O . VAL A 1 216 ? 1.193 -5.140 8.580 1.00 97.88 216 VAL A O 1
ATOM 1731 N N . ASP A 1 217 ? 2.808 -3.694 7.998 1.00 97.38 217 ASP A N 1
ATOM 1732 C CA . ASP A 1 217 ? 2.959 -3.068 9.320 1.00 97.38 217 ASP A CA 1
ATOM 1733 C C . ASP A 1 217 ? 1.821 -2.087 9.653 1.00 97.38 217 ASP A C 1
ATOM 1735 O O . ASP A 1 217 ? 1.627 -1.729 10.818 1.00 97.38 217 ASP A O 1
ATOM 1739 N N . ILE A 1 218 ? 1.045 -1.646 8.656 1.00 96.88 218 ILE A N 1
ATOM 1740 C CA . ILE A 1 218 ? -0.011 -0.642 8.843 1.00 96.88 218 ILE A CA 1
ATOM 1741 C C . ILE A 1 218 ? -1.147 -1.210 9.696 1.00 96.88 218 ILE A C 1
ATOM 1743 O O . ILE A 1 218 ? -1.526 -0.585 10.684 1.00 96.88 218 ILE A O 1
ATOM 1747 N N . LEU A 1 219 ? -1.646 -2.408 9.376 1.00 95.81 219 LEU A N 1
ATOM 1748 C CA . LEU A 1 219 ? -2.745 -3.033 10.116 1.00 95.81 219 LEU A CA 1
ATOM 1749 C C . LEU A 1 219 ? -2.447 -3.213 11.620 1.00 95.81 219 LEU A C 1
ATOM 1751 O O . LEU A 1 219 ? -3.198 -2.662 12.420 1.00 95.81 219 LEU A O 1
ATOM 1755 N N . PRO A 1 220 ? -1.369 -3.900 12.055 1.00 94.62 220 PRO A N 1
ATOM 1756 C CA . PRO A 1 220 ? -1.068 -4.032 13.484 1.00 94.62 220 PRO A CA 1
ATOM 1757 C C . PRO A 1 220 ? -0.815 -2.692 14.176 1.00 94.62 220 PRO A C 1
ATOM 1759 O O . PRO A 1 220 ? -1.121 -2.551 15.356 1.00 94.62 220 PRO A O 1
ATOM 1762 N N . THR A 1 221 ? -0.289 -1.696 13.458 1.00 94.19 221 THR A N 1
ATOM 1763 C CA . THR A 1 221 ? -0.157 -0.336 13.997 1.00 94.19 221 THR A CA 1
ATOM 1764 C C . THR A 1 221 ? -1.531 0.288 14.261 1.00 94.19 221 THR A C 1
ATOM 1766 O O . THR A 1 221 ? -1.739 0.866 15.323 1.00 94.19 221 THR A O 1
ATOM 1769 N N . VAL A 1 222 ? -2.479 0.160 13.326 1.00 93.44 222 VAL A N 1
ATOM 1770 C CA . VAL A 1 222 ? -3.857 0.654 13.492 1.00 93.44 222 VAL A CA 1
ATOM 1771 C C . VAL A 1 222 ? -4.555 -0.054 14.651 1.00 93.44 222 VAL A C 1
ATOM 1773 O O . VAL A 1 222 ? -5.159 0.617 15.481 1.00 93.44 222 VAL A O 1
ATOM 1776 N N . LEU A 1 223 ? -4.442 -1.382 14.739 1.00 91.94 223 LEU A N 1
ATOM 1777 C CA . LEU A 1 223 ? -5.060 -2.166 15.813 1.00 91.94 223 LEU A CA 1
ATOM 1778 C C . LEU A 1 223 ? -4.574 -1.713 17.196 1.00 91.94 223 LEU A C 1
ATOM 1780 O O . LEU A 1 223 ? -5.397 -1.459 18.070 1.00 91.94 223 LEU A O 1
ATOM 1784 N N . ASP A 1 224 ? -3.262 -1.530 17.371 1.00 89.94 224 ASP A N 1
ATOM 1785 C CA . ASP A 1 224 ? -2.690 -1.052 18.636 1.00 89.94 224 ASP A CA 1
ATOM 1786 C C . ASP A 1 224 ? -3.109 0.391 18.962 1.00 89.94 224 ASP A C 1
ATOM 1788 O O . ASP A 1 224 ? -3.510 0.675 20.085 1.00 89.94 224 ASP A O 1
ATOM 1792 N N . LEU A 1 225 ? -3.094 1.305 17.983 1.00 88.69 225 LEU A N 1
ATOM 1793 C CA . LEU A 1 225 ? -3.496 2.705 18.202 1.00 88.69 225 LEU A CA 1
ATOM 1794 C C . LEU A 1 225 ? -4.981 2.869 18.562 1.00 88.69 225 LEU A C 1
ATOM 1796 O O . LEU A 1 225 ? -5.356 3.869 19.186 1.00 88.69 225 LEU A O 1
ATOM 1800 N N . LEU A 1 226 ? -5.814 1.917 18.142 1.00 85.25 226 LEU A N 1
ATOM 1801 C CA . LEU A 1 226 ? -7.238 1.855 18.460 1.00 85.25 226 LEU A CA 1
ATOM 1802 C C . LEU A 1 226 ? -7.532 1.029 19.723 1.00 85.25 226 LEU A C 1
ATOM 1804 O O . LEU A 1 226 ? -8.703 0.838 20.045 1.00 85.25 226 LEU A O 1
ATOM 1808 N N . ASP A 1 227 ? -6.501 0.547 20.428 1.00 85.62 227 ASP A N 1
ATOM 1809 C CA . ASP A 1 227 ? -6.624 -0.348 21.585 1.00 85.62 227 ASP A CA 1
ATOM 1810 C C . ASP A 1 227 ? -7.472 -1.607 21.269 1.00 85.62 227 ASP A C 1
ATOM 1812 O O . ASP A 1 227 ? -8.149 -2.175 22.130 1.00 85.62 227 ASP A O 1
ATOM 1816 N N . LEU A 1 228 ? -7.444 -2.055 20.006 1.00 83.69 228 LEU A N 1
ATOM 1817 C CA . LEU A 1 228 ? -8.113 -3.264 19.528 1.00 83.69 228 LEU A CA 1
ATOM 1818 C C . LEU A 1 228 ? -7.189 -4.458 19.780 1.00 83.69 228 LEU A C 1
ATOM 1820 O O . LEU A 1 228 ? -6.549 -4.985 18.867 1.00 83.69 228 LEU A O 1
ATOM 1824 N N . ASP A 1 229 ? -7.107 -4.839 21.057 1.00 63.25 229 ASP A N 1
ATOM 1825 C CA . ASP A 1 229 ? -6.282 -5.931 21.578 1.00 63.25 229 ASP A CA 1
ATOM 1826 C C . ASP A 1 229 ? -6.670 -7.250 20.893 1.00 63.25 229 ASP A C 1
ATOM 1828 O O . ASP A 1 229 ? -7.646 -7.921 21.240 1.00 63.25 229 ASP A O 1
ATOM 1832 N N . SER A 1 230 ? -5.947 -7.583 19.829 1.00 59.59 230 SER A N 1
ATOM 1833 C CA . SER A 1 230 ? -6.197 -8.770 19.032 1.00 59.59 230 SER A CA 1
ATOM 1834 C C . SER A 1 230 ? -4.875 -9.468 18.769 1.00 59.59 230 SER A C 1
ATOM 1836 O O . SER A 1 230 ? -3.913 -8.868 18.295 1.00 59.59 230 SER A O 1
ATOM 1838 N N . GLU A 1 231 ? -4.840 -10.770 19.057 1.00 75.94 231 GLU A N 1
ATOM 1839 C CA . GLU A 1 231 ? -3.830 -11.717 18.570 1.00 75.94 231 GLU A CA 1
ATOM 1840 C C . GLU A 1 231 ? -3.957 -11.863 17.038 1.00 75.94 231 GLU A C 1
ATOM 1842 O O . GLU A 1 231 ? -4.162 -12.958 16.513 1.00 75.94 231 GLU A O 1
ATOM 1847 N N . TRP A 1 232 ? -3.974 -10.738 16.315 1.00 87.25 232 TRP A N 1
ATOM 1848 C CA . TRP A 1 232 ? -4.268 -10.691 14.895 1.00 87.25 232 TRP A CA 1
ATOM 1849 C C . TRP A 1 232 ? -3.172 -11.439 14.142 1.00 87.25 232 TRP A C 1
ATOM 1851 O O . TRP A 1 232 ? -1.988 -11.171 14.368 1.00 87.25 232 TRP A O 1
ATOM 1861 N N . PRO A 1 233 ? -3.524 -12.366 13.238 1.00 90.44 233 PRO A N 1
ATOM 1862 C CA . PRO A 1 233 ? -2.546 -13.143 12.493 1.00 90.44 233 PRO A CA 1
ATOM 1863 C C . PRO A 1 233 ? -1.913 -12.275 11.401 1.00 90.44 233 PRO A C 1
ATOM 1865 O O . PRO A 1 233 ? -2.325 -12.302 10.246 1.00 90.44 233 PRO A O 1
ATOM 1868 N N . THR A 1 234 ? -0.917 -11.480 11.777 1.00 93.00 234 THR A N 1
ATOM 1869 C CA . THR A 1 234 ? -0.209 -10.549 10.894 1.00 93.00 234 THR A CA 1
ATOM 1870 C C . THR A 1 234 ? 1.291 -10.805 10.906 1.00 93.00 234 THR A C 1
ATOM 1872 O O . THR A 1 234 ? 1.871 -11.235 11.903 1.00 93.00 234 THR A O 1
ATOM 1875 N N . GLU A 1 235 ? 1.924 -10.528 9.773 1.00 95.81 235 GLU A N 1
ATOM 1876 C CA . GLU A 1 235 ? 3.378 -10.478 9.602 1.00 95.81 235 GLU A CA 1
ATOM 1877 C C . GLU A 1 235 ? 3.950 -9.075 9.793 1.00 95.81 235 GLU A C 1
ATOM 1879 O O . GLU A 1 235 ? 5.170 -8.873 9.802 1.00 95.81 235 GLU A O 1
ATOM 1884 N N . GLY A 1 236 ? 3.063 -8.100 9.956 1.00 95.31 236 GLY A N 1
ATOM 1885 C CA . GLY A 1 236 ? 3.417 -6.758 10.341 1.00 95.31 236 GLY A CA 1
ATOM 1886 C C . GLY A 1 236 ? 3.786 -6.630 11.811 1.00 95.31 236 GLY A C 1
ATOM 1887 O O . GLY A 1 236 ? 3.591 -7.521 12.638 1.00 95.31 236 GLY A O 1
ATOM 1888 N N . ILE A 1 237 ? 4.283 -5.450 12.136 1.00 94.12 237 ILE A N 1
ATOM 1889 C CA . ILE A 1 237 ? 4.573 -5.011 13.494 1.00 94.12 237 ILE A CA 1
ATOM 1890 C C . ILE A 1 237 ? 4.058 -3.591 13.710 1.00 94.12 237 ILE A C 1
ATOM 1892 O O . ILE A 1 237 ? 3.864 -2.833 12.763 1.00 94.12 237 ILE A O 1
ATOM 1896 N N . ASN A 1 238 ? 3.895 -3.192 14.967 1.00 93.31 238 ASN A N 1
ATOM 1897 C CA . ASN A 1 238 ? 3.608 -1.801 15.282 1.00 93.31 238 ASN A CA 1
ATOM 1898 C C . ASN A 1 238 ? 4.852 -0.918 15.079 1.00 93.31 238 ASN A C 1
ATOM 1900 O O . ASN A 1 238 ? 5.847 -1.027 15.808 1.00 93.31 238 ASN A O 1
ATOM 1904 N N . VAL A 1 239 ? 4.772 0.009 14.125 1.00 93.75 239 VAL A N 1
ATOM 1905 C CA . VAL A 1 239 ? 5.899 0.870 13.732 1.00 93.75 239 VAL A CA 1
ATOM 1906 C C . VAL A 1 239 ? 6.304 1.881 14.809 1.00 93.75 239 VAL A C 1
ATOM 1908 O O . VAL A 1 239 ? 7.469 2.275 14.865 1.00 93.75 239 VAL A O 1
ATOM 1911 N N . PHE A 1 240 ? 5.389 2.281 15.697 1.00 91.31 240 PHE A N 1
ATOM 1912 C CA . PHE A 1 240 ? 5.670 3.252 16.762 1.00 91.31 240 PHE A CA 1
ATOM 1913 C C . PHE A 1 240 ? 6.309 2.616 18.002 1.00 91.31 240 PHE A C 1
ATOM 1915 O O . PHE A 1 240 ? 6.992 3.303 18.773 1.00 91.31 240 PHE A O 1
ATOM 1922 N N . GLN A 1 241 ? 6.139 1.304 18.172 1.00 89.00 241 GLN A N 1
ATOM 1923 C CA . GLN A 1 241 ? 6.730 0.533 19.267 1.00 89.00 241 GLN A CA 1
ATOM 1924 C C . GLN A 1 241 ? 8.026 -0.184 18.859 1.00 89.00 241 GLN A C 1
ATOM 1926 O O . GLN A 1 241 ? 8.874 -0.466 19.710 1.00 89.00 241 GLN A O 1
ATOM 1931 N N . ASN A 1 242 ? 8.233 -0.435 17.565 1.00 90.25 242 ASN A N 1
ATOM 1932 C CA . ASN A 1 242 ? 9.431 -1.104 17.083 1.00 90.25 242 ASN A CA 1
ATOM 1933 C C . ASN A 1 242 ? 10.695 -0.225 17.147 1.00 90.25 242 ASN A C 1
ATOM 1935 O O . ASN A 1 242 ? 10.688 0.991 16.936 1.00 90.25 242 ASN A O 1
ATOM 1939 N N . ARG A 1 243 ? 11.822 -0.879 17.446 1.00 88.19 243 ARG A N 1
ATOM 1940 C CA . ARG A 1 243 ? 13.164 -0.278 17.522 1.00 88.19 243 ARG A CA 1
ATOM 1941 C C . ARG A 1 243 ? 14.193 -0.980 16.631 1.00 88.19 243 ARG A C 1
ATOM 1943 O O . ARG A 1 243 ? 15.341 -0.542 16.596 1.00 88.19 243 ARG A O 1
ATOM 1950 N N . ARG A 1 244 ? 13.793 -2.058 15.956 1.00 90.94 244 ARG A N 1
ATOM 1951 C CA . ARG A 1 244 ? 14.629 -2.910 15.102 1.00 90.94 244 ARG A CA 1
ATOM 1952 C C . ARG A 1 244 ? 14.570 -2.420 13.658 1.00 90.94 244 ARG A C 1
ATOM 1954 O O . ARG A 1 244 ? 13.553 -1.859 13.251 1.00 90.94 244 ARG A O 1
ATOM 1961 N N . GLU A 1 245 ? 15.638 -2.615 12.892 1.00 92.44 245 GLU A N 1
ATOM 1962 C CA . GLU A 1 245 ? 15.616 -2.286 11.464 1.00 92.44 245 GLU A CA 1
ATOM 1963 C C . GLU A 1 245 ? 14.800 -3.325 10.698 1.00 92.44 245 GLU A C 1
ATOM 1965 O O . GLU A 1 245 ? 14.818 -4.512 11.029 1.00 92.44 245 GLU A O 1
ATOM 1970 N N . LEU A 1 246 ? 14.084 -2.874 9.672 1.00 93.94 246 LEU A N 1
ATOM 1971 C CA . LEU A 1 246 ? 13.232 -3.735 8.862 1.00 93.94 246 LEU A CA 1
ATOM 1972 C C . LEU A 1 246 ? 13.786 -3.913 7.453 1.00 93.94 246 LEU A C 1
ATOM 1974 O O . LEU A 1 246 ? 14.396 -3.009 6.877 1.00 93.94 246 LEU A O 1
ATOM 1978 N N . VAL A 1 247 ? 13.491 -5.083 6.904 1.00 95.19 247 VAL A N 1
ATOM 1979 C CA . VAL A 1 247 ? 13.537 -5.410 5.483 1.00 95.19 247 VAL A CA 1
ATOM 1980 C C . VAL A 1 247 ? 12.130 -5.786 5.030 1.00 95.19 247 VAL A C 1
ATOM 1982 O O . VAL A 1 247 ? 11.379 -6.422 5.769 1.00 95.19 247 VAL A O 1
ATOM 1985 N N . GLY A 1 248 ? 11.751 -5.389 3.821 1.00 95.38 248 GLY A N 1
ATOM 1986 C CA . GLY A 1 248 ? 10.439 -5.675 3.247 1.00 95.38 248 GLY A CA 1
ATOM 1987 C C . GLY A 1 248 ? 10.538 -6.562 2.020 1.00 95.38 248 GLY A C 1
ATOM 1988 O O . GLY A 1 248 ? 11.481 -6.456 1.242 1.00 95.38 248 GLY A O 1
ATOM 1989 N N . PHE A 1 249 ? 9.541 -7.421 1.853 1.00 95.94 249 PHE A N 1
ATOM 1990 C CA . PHE A 1 249 ? 9.378 -8.281 0.692 1.00 95.94 249 PHE A CA 1
ATOM 1991 C C . PHE A 1 249 ? 8.467 -7.620 -0.339 1.00 95.94 249 PHE A C 1
ATOM 1993 O O . PHE A 1 249 ? 7.535 -6.904 0.034 1.00 95.94 249 PHE A O 1
ATOM 2000 N N . ASN A 1 250 ? 8.723 -7.884 -1.618 1.00 97.44 250 ASN A N 1
ATOM 2001 C CA . ASN A 1 250 ? 7.859 -7.497 -2.721 1.00 97.44 250 ASN A CA 1
ATOM 2002 C C . ASN A 1 250 ? 7.757 -8.628 -3.755 1.00 97.44 250 ASN A C 1
ATOM 2004 O O . ASN A 1 250 ? 8.763 -9.241 -4.124 1.00 97.44 250 ASN A O 1
ATOM 2008 N N . TYR A 1 251 ? 6.532 -8.885 -4.210 1.00 96.38 251 TYR A N 1
ATOM 2009 C CA . TYR A 1 251 ? 6.194 -9.902 -5.199 1.00 96.38 251 TYR A CA 1
ATOM 2010 C C . TYR A 1 251 ? 5.488 -9.286 -6.396 1.00 96.38 251 TYR A C 1
ATOM 2012 O O . TYR A 1 251 ? 4.558 -8.497 -6.232 1.00 96.38 251 TYR A O 1
ATOM 2020 N N . TYR A 1 252 ? 5.848 -9.714 -7.599 1.00 93.69 252 TYR A N 1
ATOM 2021 C CA . TYR A 1 252 ? 5.113 -9.367 -8.805 1.00 93.69 252 TYR A CA 1
ATOM 2022 C C . TYR A 1 252 ? 5.127 -10.514 -9.805 1.00 93.69 252 TYR A C 1
ATOM 2024 O O . TYR A 1 252 ? 6.189 -10.999 -10.190 1.00 93.69 252 TYR A O 1
ATOM 2032 N N . GLN A 1 253 ? 3.947 -10.926 -10.264 1.00 90.56 253 GLN A N 1
ATOM 2033 C CA . GLN A 1 253 ? 3.819 -11.881 -11.354 1.00 90.56 253 GLN A CA 1
ATOM 2034 C C . GLN A 1 253 ? 3.395 -11.154 -12.626 1.00 90.56 253 GLN A C 1
ATOM 2036 O O . GLN A 1 253 ? 2.267 -10.689 -12.763 1.00 90.56 253 GLN A O 1
ATOM 2041 N N . ARG A 1 254 ? 4.298 -11.106 -13.602 1.00 82.88 254 ARG A N 1
ATOM 2042 C CA . ARG A 1 254 ? 4.005 -10.553 -14.917 1.00 82.88 254 ARG A CA 1
ATOM 2043 C C . ARG A 1 254 ? 3.284 -11.602 -15.762 1.00 82.88 254 ARG A C 1
ATOM 2045 O O . ARG A 1 254 ? 3.895 -12.570 -16.213 1.00 82.88 254 ARG A O 1
ATOM 2052 N N . ALA A 1 255 ? 1.992 -11.399 -16.008 1.00 67.56 255 ALA A N 1
ATOM 2053 C CA . ALA A 1 255 ? 1.197 -12.279 -16.871 1.00 67.56 255 ALA A CA 1
ATOM 2054 C C . ALA A 1 255 ? 1.489 -12.077 -18.376 1.00 67.56 255 ALA A C 1
ATOM 2056 O O . ALA A 1 255 ? 1.302 -12.987 -19.188 1.00 67.56 255 ALA A O 1
ATOM 2057 N N . ALA A 1 256 ? 1.980 -10.898 -18.773 1.00 60.47 256 ALA A N 1
ATOM 2058 C CA . ALA A 1 256 ? 2.209 -10.565 -20.176 1.00 60.47 256 ALA A CA 1
ATOM 2059 C C . ALA A 1 256 ? 3.457 -11.260 -20.766 1.00 60.47 256 ALA A C 1
ATOM 2061 O O . ALA A 1 256 ? 4.578 -11.056 -20.311 1.00 60.47 256 ALA A O 1
ATOM 2062 N N . HIS A 1 257 ? 3.248 -12.005 -21.859 1.00 55.94 257 HIS A N 1
ATOM 2063 C CA . HIS A 1 257 ? 4.267 -12.497 -22.804 1.00 55.94 257 HIS A CA 1
ATOM 2064 C C . HIS A 1 257 ? 5.309 -13.520 -22.316 1.00 55.94 257 HIS A C 1
ATOM 2066 O O . HIS A 1 257 ? 6.296 -13.770 -23.010 1.00 55.94 257 HIS A O 1
ATOM 2072 N N . GLY A 1 258 ? 5.011 -14.211 -21.224 1.00 60.00 258 GLY A N 1
ATOM 2073 C CA . GLY A 1 258 ? 5.870 -15.211 -20.594 1.00 60.00 258 GLY A CA 1
ATOM 2074 C C . GLY A 1 258 ? 5.802 -14.948 -19.102 1.00 60.00 258 GLY A C 1
ATOM 2075 O O . GLY A 1 258 ? 6.059 -13.827 -18.682 1.00 60.00 258 GLY A O 1
ATOM 2076 N N . SER A 1 259 ? 5.363 -15.930 -18.319 1.00 76.94 259 SER A N 1
ATOM 2077 C CA . SER A 1 259 ? 5.164 -15.769 -16.880 1.00 76.94 259 SER A CA 1
ATOM 2078 C C . SER A 1 259 ? 6.511 -15.518 -16.201 1.00 76.94 259 SER A C 1
ATOM 2080 O O . SER A 1 259 ? 7.243 -16.468 -15.925 1.00 76.94 259 SER A O 1
ATOM 2082 N N . ILE A 1 260 ? 6.844 -14.244 -15.991 1.00 87.81 260 ILE A N 1
ATOM 2083 C CA . ILE A 1 260 ? 8.020 -13.816 -15.233 1.00 87.81 260 ILE A CA 1
ATOM 2084 C C . ILE A 1 260 ? 7.534 -13.472 -13.836 1.00 87.81 260 ILE A C 1
ATOM 2086 O O . ILE A 1 260 ? 6.718 -12.571 -13.650 1.00 87.81 260 ILE A O 1
ATOM 2090 N N . GLU A 1 261 ? 8.045 -14.195 -12.856 1.00 92.06 261 GLU A N 1
ATOM 2091 C CA . GLU A 1 261 ? 7.841 -13.891 -11.451 1.00 92.06 261 GLU A CA 1
ATOM 2092 C C . GLU A 1 261 ? 9.034 -13.073 -10.957 1.00 92.06 261 GLU A C 1
ATOM 2094 O O . GLU A 1 261 ? 10.182 -13.425 -11.205 1.00 92.06 261 GLU A O 1
ATOM 2099 N N . SER A 1 262 ? 8.774 -11.954 -10.295 1.00 93.81 262 SER A N 1
ATOM 2100 C CA . SER A 1 262 ? 9.790 -11.133 -9.647 1.00 93.81 262 SER A CA 1
ATOM 2101 C C . SER A 1 262 ? 9.582 -11.202 -8.146 1.00 93.81 262 SER A C 1
ATOM 2103 O O . SER A 1 262 ?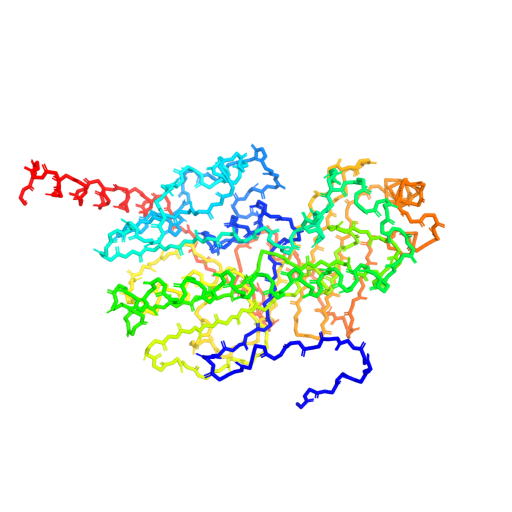 8.515 -10.846 -7.643 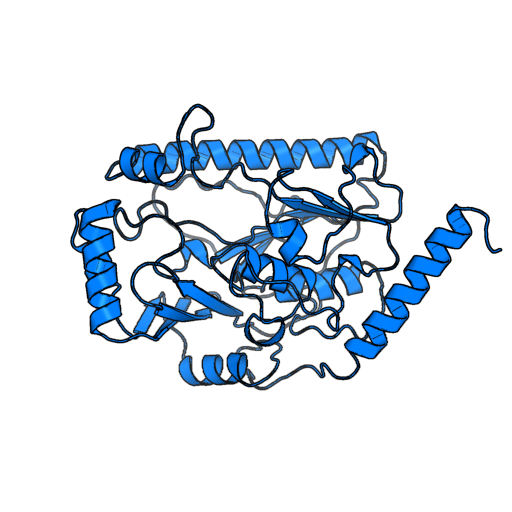1.00 93.81 262 SER A O 1
ATOM 2105 N N . VAL A 1 263 ? 10.610 -11.652 -7.440 1.00 96.00 263 VAL A N 1
ATOM 2106 C CA . VAL A 1 263 ? 10.643 -11.708 -5.983 1.00 96.00 263 VAL A CA 1
ATOM 2107 C C . VAL A 1 263 ? 11.773 -10.817 -5.511 1.00 96.00 263 VAL A C 1
ATOM 2109 O O . VAL A 1 263 ? 12.868 -10.845 -6.068 1.00 96.00 263 VAL A O 1
ATOM 2112 N N . SER A 1 264 ? 11.514 -9.971 -4.523 1.00 96.56 264 SER A N 1
ATOM 2113 C CA . SER A 1 264 ? 12.501 -8.978 -4.121 1.00 96.56 264 SER A CA 1
ATOM 2114 C C . SER A 1 264 ? 12.440 -8.622 -2.649 1.00 96.56 264 SER A C 1
ATOM 2116 O O . SER A 1 264 ? 11.406 -8.762 -1.995 1.00 96.56 264 SER A O 1
ATOM 2118 N N . VAL A 1 265 ? 13.578 -8.167 -2.133 1.00 96.81 265 VAL A N 1
ATOM 2119 C CA . VAL A 1 265 ? 13.739 -7.701 -0.755 1.00 96.81 265 VAL A CA 1
ATOM 2120 C C . VAL A 1 265 ? 14.406 -6.336 -0.742 1.00 96.81 265 VAL A C 1
ATOM 2122 O O . VAL A 1 265 ? 15.322 -6.070 -1.522 1.00 96.81 265 VAL A O 1
ATOM 2125 N N . TRP A 1 266 ? 13.925 -5.469 0.140 1.00 96.56 266 TRP A N 1
ATOM 2126 C CA . TRP A 1 266 ? 14.248 -4.047 0.157 1.00 96.56 266 TRP A CA 1
ATOM 2127 C C . TRP A 1 266 ? 14.505 -3.573 1.580 1.00 96.56 266 TRP A C 1
ATOM 2129 O O . TRP A 1 266 ? 13.903 -4.077 2.528 1.00 96.56 266 TRP A O 1
ATOM 2139 N N . ASP A 1 267 ? 15.380 -2.589 1.735 1.00 94.25 267 ASP A N 1
ATOM 2140 C CA . ASP A 1 267 ? 15.582 -1.878 2.995 1.00 94.25 267 ASP A CA 1
ATOM 2141 C C . ASP A 1 267 ? 15.571 -0.360 2.771 1.00 94.25 267 ASP A C 1
ATOM 2143 O O . ASP A 1 267 ? 14.882 0.149 1.893 1.00 94.25 267 ASP A O 1
ATOM 2147 N N . ARG A 1 268 ? 16.264 0.422 3.598 1.00 91.38 268 ARG A N 1
ATOM 2148 C CA . ARG A 1 268 ? 16.342 1.868 3.378 1.00 91.38 268 ARG A CA 1
ATOM 2149 C C . ARG A 1 268 ? 17.217 2.240 2.180 1.00 91.38 268 ARG A C 1
ATOM 2151 O O . ARG A 1 268 ? 16.875 3.202 1.478 1.00 91.38 268 ARG A O 1
ATOM 2158 N N . GLU A 1 269 ? 18.311 1.515 1.985 1.00 91.12 269 GLU A N 1
ATOM 2159 C CA . GLU A 1 269 ? 19.444 1.875 1.130 1.00 91.12 269 GLU A CA 1
ATOM 2160 C C . GLU A 1 269 ? 19.343 1.254 -0.265 1.00 91.12 269 GLU A C 1
ATOM 2162 O O . GLU A 1 269 ? 19.904 1.788 -1.223 1.00 91.12 269 GLU A O 1
ATOM 2167 N N . GLY A 1 270 ? 18.603 0.156 -0.418 1.00 93.25 270 GLY A N 1
ATOM 2168 C CA . GLY A 1 270 ? 18.543 -0.542 -1.691 1.00 93.25 270 GLY A CA 1
ATOM 2169 C C . GLY A 1 270 ? 17.644 -1.764 -1.693 1.00 93.25 270 GLY A C 1
ATOM 2170 O O . GLY A 1 270 ? 16.782 -1.937 -0.835 1.00 93.25 270 GLY A O 1
ATOM 2171 N N . GLY A 1 271 ? 17.837 -2.606 -2.700 1.00 95.50 271 GLY A N 1
ATOM 2172 C CA . GLY A 1 271 ? 17.114 -3.863 -2.795 1.00 95.50 271 GLY A CA 1
ATOM 2173 C C . GLY A 1 271 ? 17.741 -4.844 -3.763 1.00 95.50 271 GLY A C 1
ATOM 2174 O O . GLY A 1 271 ? 18.620 -4.506 -4.560 1.00 95.50 271 GLY A O 1
ATOM 2175 N N . TYR A 1 272 ? 17.273 -6.075 -3.658 1.00 96.44 272 TYR A N 1
ATOM 2176 C CA . TYR A 1 272 ? 17.643 -7.203 -4.493 1.00 96.44 272 TYR A CA 1
ATOM 2177 C C . TYR A 1 272 ? 16.386 -7.746 -5.155 1.00 96.44 272 TYR A C 1
ATOM 2179 O O . TYR A 1 272 ? 15.385 -7.967 -4.477 1.00 96.44 272 TYR A O 1
ATOM 2187 N N . VAL A 1 273 ? 16.454 -7.963 -6.464 1.00 95.44 273 VAL A N 1
ATOM 2188 C CA . VAL A 1 273 ? 15.367 -8.516 -7.270 1.00 95.44 273 VAL A CA 1
ATOM 2189 C C . VAL A 1 273 ? 15.854 -9.787 -7.941 1.00 95.44 273 VAL A C 1
ATOM 2191 O O . VAL A 1 273 ? 16.803 -9.746 -8.722 1.00 95.44 273 VAL A O 1
ATOM 2194 N N . GLU A 1 274 ? 15.160 -10.886 -7.675 1.00 94.94 274 GLU A N 1
ATOM 2195 C CA . GLU A 1 274 ? 15.279 -12.160 -8.370 1.00 94.94 274 GLU A CA 1
ATOM 2196 C C . GLU A 1 274 ? 14.130 -12.277 -9.383 1.00 94.94 274 GLU A C 1
ATOM 2198 O O . GLU A 1 274 ? 12.954 -12.262 -9.017 1.00 94.94 274 GLU A O 1
ATOM 2203 N N . GLN A 1 275 ? 14.459 -12.388 -10.669 1.00 92.25 275 GLN A N 1
ATOM 2204 C CA . GLN A 1 275 ? 13.502 -12.649 -11.740 1.00 92.25 275 GLN A CA 1
ATOM 2205 C C . GLN A 1 275 ? 13.549 -14.120 -12.144 1.00 92.25 275 GLN A C 1
ATOM 2207 O O . GLN A 1 275 ? 14.544 -14.620 -12.678 1.00 92.25 275 GLN A O 1
ATOM 2212 N N . ARG A 1 276 ? 12.426 -14.800 -11.940 1.00 90.94 276 ARG A N 1
ATOM 2213 C CA . ARG A 1 276 ? 12.219 -16.216 -12.211 1.00 90.94 276 ARG A CA 1
ATOM 2214 C C . ARG A 1 276 ? 11.393 -16.380 -13.477 1.00 90.94 276 ARG A C 1
ATOM 2216 O O . ARG A 1 276 ? 10.226 -16.009 -13.559 1.00 90.94 276 ARG A O 1
ATOM 2223 N N . GLY A 1 277 ? 12.035 -16.948 -14.481 1.00 85.88 277 GLY A N 1
ATOM 2224 C CA . GLY A 1 277 ? 11.488 -17.220 -15.802 1.00 85.88 277 GLY A CA 1
ATOM 2225 C C . GLY A 1 277 ? 12.592 -17.806 -16.673 1.00 85.88 277 GLY A C 1
ATOM 2226 O O . GLY A 1 277 ? 13.771 -17.756 -16.306 1.00 85.88 277 GLY A O 1
ATOM 2227 N N . SER A 1 278 ? 12.253 -18.388 -17.824 1.00 87.31 278 SER A N 1
ATOM 2228 C CA . SER A 1 278 ? 13.315 -18.829 -18.728 1.00 87.31 278 SER A CA 1
ATOM 2229 C C . SER A 1 278 ? 14.087 -17.610 -19.247 1.00 87.31 278 SER A C 1
ATOM 2231 O O . SER A 1 278 ? 13.515 -16.540 -19.461 1.00 87.31 278 SER A O 1
ATOM 2233 N N . HIS A 1 279 ? 15.392 -17.760 -19.499 1.00 84.75 279 HIS A N 1
ATOM 2234 C CA . HIS A 1 279 ? 16.181 -16.680 -20.105 1.00 84.75 279 HIS A CA 1
ATOM 2235 C C . HIS A 1 279 ? 15.562 -16.202 -21.431 1.00 84.75 279 HIS A C 1
ATOM 2237 O O . HIS A 1 279 ? 15.599 -15.017 -21.754 1.00 84.75 279 HIS A O 1
ATOM 2243 N N . TRP A 1 280 ? 14.932 -17.120 -22.169 1.00 85.50 280 TRP A N 1
ATOM 2244 C CA . TRP A 1 280 ? 14.192 -16.799 -23.382 1.00 85.50 280 TRP A CA 1
ATOM 2245 C C . TRP A 1 280 ? 12.955 -15.943 -23.122 1.00 85.50 280 TRP A C 1
ATOM 2247 O O . TRP A 1 280 ? 12.724 -15.022 -23.898 1.00 85.50 280 TRP A O 1
ATOM 2257 N N . ASP A 1 281 ? 12.197 -16.191 -22.052 1.00 86.44 281 ASP A N 1
ATOM 2258 C CA . ASP A 1 281 ? 11.040 -15.363 -21.690 1.00 86.44 281 ASP A CA 1
ATOM 2259 C C . ASP A 1 281 ? 11.480 -13.956 -21.281 1.00 86.44 281 ASP A C 1
ATOM 2261 O O . ASP A 1 281 ? 10.924 -12.984 -21.783 1.00 86.44 281 ASP A O 1
ATOM 2265 N N . LEU A 1 282 ? 12.541 -13.828 -20.474 1.00 85.38 282 LEU A N 1
ATOM 2266 C CA . LEU A 1 282 ? 13.104 -12.524 -20.092 1.00 85.38 282 LEU A CA 1
ATOM 2267 C C . LEU A 1 282 ? 13.513 -11.701 -21.324 1.00 85.38 282 LEU A C 1
ATOM 2269 O O . LEU A 1 282 ? 13.136 -10.535 -21.460 1.00 85.38 282 LEU A O 1
ATOM 2273 N N . VAL A 1 283 ? 14.248 -12.316 -22.257 1.00 85.75 283 VAL A N 1
ATOM 2274 C CA . VAL A 1 283 ? 14.685 -11.650 -23.495 1.00 85.75 283 VAL A CA 1
ATOM 2275 C C . VAL A 1 283 ? 13.499 -11.336 -24.407 1.00 85.75 283 VAL A C 1
ATOM 2277 O O . VAL A 1 283 ? 13.411 -10.231 -24.941 1.00 85.75 283 VAL A O 1
ATOM 2280 N N . LYS A 1 284 ? 12.574 -12.283 -24.593 1.00 86.38 284 LYS A N 1
ATOM 2281 C CA . LYS A 1 284 ? 11.387 -12.112 -25.441 1.00 86.38 284 LYS A CA 1
ATOM 2282 C C . LYS A 1 284 ? 10.517 -10.966 -24.939 1.00 86.38 284 LYS A C 1
ATOM 2284 O O . LYS A 1 284 ? 10.119 -10.121 -25.738 1.00 86.38 284 LYS A O 1
ATOM 2289 N N . THR A 1 285 ? 10.260 -10.919 -23.639 1.00 82.94 285 THR A N 1
ATOM 2290 C CA . THR A 1 285 ? 9.475 -9.864 -23.008 1.00 82.94 285 THR A CA 1
ATOM 2291 C C . THR A 1 285 ? 10.157 -8.506 -23.159 1.00 82.94 285 THR A C 1
ATOM 2293 O O . THR A 1 285 ? 9.514 -7.555 -23.593 1.00 82.94 285 THR A O 1
ATOM 2296 N N . ALA A 1 286 ? 11.473 -8.418 -22.954 1.00 84.88 286 ALA A N 1
ATOM 2297 C CA . ALA A 1 286 ? 12.210 -7.176 -23.188 1.00 84.88 286 ALA A CA 1
ATOM 2298 C C . ALA A 1 286 ? 12.183 -6.713 -24.658 1.00 84.88 286 ALA A C 1
ATOM 2300 O O . ALA A 1 286 ? 12.090 -5.515 -24.928 1.00 84.88 286 ALA A O 1
ATOM 2301 N N . VAL A 1 287 ? 12.230 -7.636 -25.627 1.00 85.50 287 VAL A N 1
ATOM 2302 C CA . VAL A 1 287 ? 12.080 -7.304 -27.056 1.00 85.50 287 VAL A CA 1
ATOM 2303 C C . VAL A 1 287 ? 10.663 -6.822 -27.369 1.00 85.50 287 VAL A C 1
ATOM 2305 O O . VAL A 1 287 ? 10.497 -5.885 -28.148 1.00 85.50 287 VAL A O 1
ATOM 2308 N N . LEU A 1 288 ? 9.638 -7.423 -26.765 1.00 82.75 288 LEU A N 1
ATOM 2309 C CA . LEU A 1 288 ? 8.255 -6.977 -26.931 1.00 82.75 288 LEU A CA 1
ATOM 2310 C C . LEU A 1 288 ? 8.031 -5.597 -26.315 1.00 82.75 288 LEU A C 1
ATOM 2312 O O . LEU A 1 288 ? 7.413 -4.757 -26.966 1.00 82.75 288 LEU A O 1
ATOM 2316 N N . ASP A 1 289 ? 8.608 -5.323 -25.146 1.00 80.94 289 ASP A N 1
ATOM 2317 C CA . ASP A 1 289 ? 8.595 -3.991 -24.536 1.00 80.94 289 ASP A CA 1
ATOM 2318 C C . ASP A 1 289 ? 9.315 -2.972 -25.418 1.00 80.94 289 ASP A C 1
ATOM 2320 O O . ASP A 1 289 ? 8.833 -1.855 -25.619 1.00 80.94 289 ASP A O 1
ATOM 2324 N N . MET A 1 290 ? 10.429 -3.376 -26.034 1.00 82.81 290 MET A N 1
ATOM 2325 C CA . MET A 1 290 ? 11.120 -2.560 -27.024 1.00 82.81 290 MET A CA 1
ATOM 2326 C C . MET A 1 290 ? 10.235 -2.252 -28.232 1.00 82.81 290 MET A C 1
ATOM 2328 O O . MET A 1 290 ? 10.187 -1.110 -28.669 1.00 82.81 290 MET A O 1
ATOM 2332 N N . ILE A 1 291 ? 9.523 -3.226 -28.787 1.00 81.31 291 ILE A N 1
ATOM 2333 C CA . ILE A 1 291 ? 8.684 -2.997 -29.972 1.00 81.31 291 ILE A CA 1
ATOM 2334 C C . ILE A 1 291 ? 7.426 -2.191 -29.627 1.00 81.31 291 ILE A C 1
ATOM 2336 O O . ILE A 1 291 ? 6.976 -1.389 -30.439 1.00 81.31 291 ILE A O 1
ATOM 2340 N N . THR A 1 292 ? 6.853 -2.420 -28.448 1.00 76.69 292 THR A N 1
ATOM 2341 C CA . THR A 1 292 ? 5.517 -1.923 -28.093 1.00 76.69 292 THR A CA 1
ATOM 2342 C C . THR A 1 292 ? 5.572 -0.570 -27.397 1.00 76.69 292 THR A C 1
ATOM 2344 O O . THR A 1 292 ? 4.755 0.303 -27.692 1.00 76.69 292 THR A O 1
ATOM 2347 N N . TYR A 1 293 ? 6.536 -0.385 -26.492 1.00 74.00 293 TYR A N 1
ATOM 2348 C CA . TYR A 1 293 ? 6.543 0.733 -25.551 1.00 74.00 293 TYR A CA 1
ATOM 2349 C C . TYR A 1 293 ? 7.782 1.608 -25.679 1.00 74.00 293 TYR A C 1
ATOM 2351 O O . TYR A 1 293 ? 7.662 2.829 -25.689 1.00 74.00 293 TYR A O 1
ATOM 2359 N N . THR A 1 294 ? 8.982 1.039 -25.823 1.00 74.19 294 THR A N 1
ATOM 2360 C CA . THR A 1 294 ? 10.202 1.843 -25.655 1.00 74.19 294 THR A CA 1
ATOM 2361 C C . THR A 1 294 ? 10.838 2.285 -26.975 1.00 74.19 294 THR A C 1
ATOM 2363 O O . THR A 1 294 ? 11.183 3.453 -27.163 1.00 74.19 294 THR A O 1
ATOM 2366 N N . HIS A 1 295 ? 10.951 1.371 -27.934 1.00 76.56 295 HIS A N 1
ATOM 2367 C CA . HIS A 1 295 ? 11.907 1.347 -29.050 1.00 76.56 295 HIS A CA 1
ATOM 2368 C C . HIS A 1 295 ? 13.296 1.884 -28.676 1.00 76.56 295 HIS A C 1
ATOM 2370 O O . HIS A 1 295 ? 13.937 2.614 -29.433 1.00 76.56 295 HIS A O 1
ATOM 2376 N N . SER A 1 296 ? 13.751 1.498 -27.487 1.00 81.12 296 SER A N 1
ATOM 2377 C CA . SER A 1 296 ? 15.116 1.649 -27.001 1.00 81.12 296 SER A CA 1
ATOM 2378 C C . SER A 1 296 ? 15.631 0.297 -26.507 1.00 81.12 296 SER A C 1
ATOM 2380 O O . SER A 1 296 ? 14.861 -0.630 -26.261 1.00 81.12 296 SER A O 1
ATOM 2382 N N . LEU A 1 297 ? 16.947 0.183 -26.326 1.00 83.44 297 LEU A N 1
ATOM 2383 C CA . LEU A 1 297 ? 17.568 -1.025 -25.772 1.00 83.44 297 LEU A CA 1
ATOM 2384 C C . LEU A 1 297 ? 17.473 -1.099 -24.238 1.00 83.44 297 LEU A C 1
ATOM 2386 O O . LEU A 1 297 ? 18.026 -2.025 -23.648 1.00 83.44 297 LEU A O 1
ATOM 2390 N N . ASP A 1 298 ? 16.808 -0.142 -23.584 1.00 83.12 298 ASP A N 1
ATOM 2391 C CA . ASP A 1 298 ? 16.750 -0.075 -22.120 1.00 83.12 298 ASP A CA 1
ATOM 2392 C C . ASP A 1 298 ? 16.130 -1.330 -21.481 1.00 83.12 298 ASP A C 1
ATOM 2394 O O . ASP A 1 298 ? 16.761 -1.856 -20.563 1.00 83.12 298 ASP A O 1
ATOM 2398 N N . PRO A 1 299 ? 15.019 -1.913 -21.991 1.00 83.00 299 PRO A N 1
ATOM 2399 C CA . PRO A 1 299 ? 14.449 -3.140 -21.422 1.00 83.00 299 PRO A CA 1
ATOM 2400 C C . PRO A 1 299 ? 15.430 -4.312 -21.340 1.00 83.00 299 PRO A C 1
ATOM 2402 O O . PRO A 1 299 ? 15.423 -5.066 -20.369 1.00 83.00 299 PRO A O 1
ATOM 2405 N N . LEU A 1 300 ? 16.338 -4.448 -22.315 1.00 83.94 300 LEU A N 1
ATOM 2406 C CA . LEU A 1 300 ? 17.338 -5.523 -22.321 1.00 83.94 300 LEU A CA 1
ATOM 2407 C C . LEU A 1 300 ? 18.328 -5.413 -21.155 1.00 83.94 300 LEU A C 1
ATOM 2409 O O . LEU A 1 300 ? 18.920 -6.415 -20.761 1.00 83.94 300 LEU A O 1
ATOM 2413 N N . ARG A 1 301 ? 18.512 -4.220 -20.574 1.00 84.06 301 ARG A N 1
ATOM 2414 C CA . ARG A 1 301 ? 19.370 -4.035 -19.392 1.00 84.06 301 ARG A CA 1
ATOM 2415 C C . ARG A 1 301 ? 18.786 -4.698 -18.146 1.00 84.06 301 ARG A C 1
ATOM 2417 O O . ARG A 1 301 ? 19.563 -5.073 -17.265 1.00 84.06 301 ARG A O 1
ATOM 2424 N N . TYR A 1 302 ? 17.463 -4.852 -18.108 1.00 83.94 302 TYR A N 1
ATOM 2425 C CA . TYR A 1 302 ? 16.695 -5.399 -16.987 1.00 83.94 302 TYR A CA 1
ATOM 2426 C C . TYR A 1 302 ? 16.199 -6.829 -17.243 1.00 83.94 302 TYR A C 1
ATOM 2428 O O . TYR A 1 302 ? 15.647 -7.448 -16.342 1.00 83.94 302 TYR A O 1
ATOM 2436 N N . ALA A 1 303 ? 16.454 -7.392 -18.429 1.00 84.12 303 ALA A N 1
ATOM 2437 C CA . ALA A 1 303 ? 16.234 -8.804 -18.750 1.00 84.12 303 ALA A CA 1
ATOM 2438 C C . ALA A 1 303 ? 17.325 -9.702 -18.132 1.00 84.12 303 ALA A C 1
ATOM 2440 O O . ALA A 1 303 ? 18.087 -10.371 -18.834 1.00 84.12 303 ALA A O 1
ATOM 2441 N N . LYS A 1 304 ? 17.448 -9.667 -16.804 1.00 87.75 304 LYS A N 1
ATOM 2442 C CA . LYS A 1 304 ? 18.439 -10.412 -16.020 1.00 87.75 304 LYS A CA 1
ATOM 2443 C C . LYS A 1 304 ? 17.736 -11.189 -14.919 1.00 87.75 304 LYS A C 1
ATOM 2445 O O . LYS A 1 304 ? 16.721 -10.729 -14.413 1.00 87.75 304 LYS A O 1
ATOM 2450 N N . SER A 1 305 ? 18.307 -12.327 -14.532 1.00 89.62 305 SER A N 1
ATOM 2451 C CA . SER A 1 305 ? 17.809 -13.115 -13.399 1.00 89.62 305 SER A CA 1
ATOM 2452 C C . SER A 1 305 ? 17.960 -12.383 -12.070 1.00 89.62 305 SER A C 1
ATOM 2454 O O . SER A 1 305 ? 17.179 -12.621 -11.164 1.00 89.62 305 SER A O 1
ATOM 2456 N N . GLU A 1 306 ? 18.946 -11.494 -11.951 1.00 92.69 306 GLU A N 1
ATOM 2457 C CA . GLU A 1 306 ? 19.236 -10.777 -10.712 1.00 92.69 306 GLU A CA 1
ATOM 2458 C C . GLU A 1 306 ? 19.538 -9.306 -10.987 1.00 92.69 306 GLU A C 1
ATOM 2460 O O . GLU A 1 306 ? 20.253 -8.960 -11.940 1.00 92.69 306 GLU A O 1
ATOM 2465 N N . ILE A 1 307 ? 18.991 -8.434 -10.142 1.00 92.56 307 ILE A N 1
ATOM 2466 C CA . ILE A 1 307 ? 19.226 -6.992 -10.174 1.00 92.56 307 ILE A CA 1
ATOM 2467 C C . ILE A 1 307 ? 19.438 -6.491 -8.745 1.00 92.56 307 ILE A C 1
ATOM 2469 O O . ILE A 1 307 ? 18.660 -6.797 -7.845 1.00 92.56 307 ILE A O 1
ATOM 2473 N N . HIS A 1 308 ? 20.480 -5.683 -8.554 1.00 94.06 308 HIS A N 1
ATOM 2474 C CA . HIS A 1 308 ? 20.781 -5.023 -7.287 1.00 94.06 308 HIS A CA 1
ATOM 2475 C C . HIS A 1 308 ? 20.631 -3.511 -7.444 1.00 94.06 308 HIS A C 1
ATOM 2477 O O . HIS A 1 308 ? 21.130 -2.926 -8.408 1.00 94.06 308 HIS A O 1
ATOM 2483 N N . TYR A 1 309 ? 19.972 -2.890 -6.474 1.00 93.50 309 TYR A N 1
ATOM 2484 C CA . TYR A 1 309 ? 19.770 -1.450 -6.382 1.00 93.50 309 TYR A CA 1
ATOM 2485 C C . TYR A 1 309 ? 20.438 -0.909 -5.116 1.00 93.50 309 TYR A C 1
ATOM 2487 O O . TYR A 1 309 ? 20.398 -1.558 -4.070 1.00 93.50 309 TYR A O 1
ATOM 2495 N N . GLY A 1 310 ? 21.016 0.294 -5.198 1.00 90.38 310 GLY A N 1
ATOM 2496 C CA . GLY A 1 310 ? 21.701 0.932 -4.068 1.00 90.38 310 GLY A CA 1
ATOM 2497 C C . GLY A 1 310 ? 22.980 0.199 -3.656 1.00 90.38 310 GLY A C 1
ATOM 2498 O O . GLY A 1 310 ? 23.713 -0.295 -4.511 1.00 90.38 310 GLY A O 1
ATOM 2499 N N . GLU A 1 311 ? 23.240 0.118 -2.348 1.00 84.75 311 GLU A N 1
ATOM 2500 C CA . GLU A 1 311 ? 24.362 -0.664 -1.793 1.00 84.75 311 GLU A CA 1
ATOM 2501 C C . GLU A 1 311 ? 24.147 -2.188 -1.908 1.00 84.75 311 GLU A C 1
ATOM 2503 O O . GLU A 1 311 ? 25.064 -2.970 -1.657 1.00 84.75 311 GLU A O 1
ATOM 2508 N N . GLY A 1 312 ? 22.956 -2.618 -2.342 1.00 74.19 312 GLY A N 1
ATOM 2509 C CA . GLY A 1 312 ? 22.536 -4.014 -2.307 1.00 74.19 312 GLY A CA 1
ATOM 2510 C C . GLY A 1 312 ? 22.173 -4.469 -0.891 1.00 74.19 312 GLY A C 1
ATOM 2511 O O . GLY A 1 312 ? 22.125 -3.678 0.046 1.00 74.19 312 GLY A O 1
ATOM 2512 N N . MET A 1 313 ? 21.885 -5.762 -0.740 1.00 83.88 313 MET A N 1
ATOM 2513 C CA . MET A 1 313 ? 21.556 -6.374 0.547 1.00 83.88 313 MET A CA 1
ATOM 2514 C C . MET A 1 313 ? 22.381 -7.649 0.724 1.00 83.88 313 MET A C 1
ATOM 2516 O O . MET A 1 313 ? 22.334 -8.552 -0.115 1.00 83.88 313 MET A O 1
ATOM 2520 N N . GLU A 1 314 ? 23.141 -7.730 1.816 1.00 83.56 314 GLU A N 1
ATOM 2521 C CA . GLU A 1 314 ? 23.824 -8.968 2.192 1.00 83.56 314 GLU A CA 1
ATOM 2522 C C . GLU A 1 314 ? 22.802 -10.062 2.513 1.00 83.56 314 GLU A C 1
ATOM 2524 O O . GLU A 1 314 ? 21.785 -9.813 3.157 1.00 83.56 314 GLU A O 1
ATOM 2529 N N . ASN A 1 315 ? 23.086 -11.292 2.080 1.00 88.38 315 ASN A N 1
ATOM 2530 C CA . ASN A 1 315 ? 22.227 -12.463 2.288 1.00 88.38 315 ASN A CA 1
ATOM 2531 C C . ASN A 1 315 ? 20.808 -12.331 1.700 1.00 88.38 315 ASN A C 1
ATOM 2533 O O . ASN A 1 315 ? 19.902 -13.038 2.140 1.00 88.38 315 ASN A O 1
ATOM 2537 N N . ALA A 1 316 ? 20.605 -11.473 0.693 1.00 92.31 316 ALA A N 1
ATOM 2538 C CA . ALA A 1 316 ? 19.289 -11.215 0.106 1.00 92.31 316 ALA A CA 1
ATOM 2539 C C . ALA A 1 316 ? 18.539 -12.489 -0.319 1.00 92.31 316 ALA A C 1
ATOM 2541 O O . ALA A 1 316 ? 17.368 -12.641 0.010 1.00 92.31 316 ALA A O 1
ATOM 2542 N N . GLU A 1 317 ? 19.216 -13.447 -0.960 1.00 92.12 317 GLU A N 1
ATOM 2543 C CA . GLU A 1 317 ? 18.624 -14.742 -1.328 1.00 92.12 317 GLU A CA 1
ATOM 2544 C C . GLU A 1 317 ? 18.094 -15.522 -0.117 1.00 92.12 317 GLU A C 1
ATOM 2546 O O . GLU A 1 317 ? 17.049 -16.169 -0.181 1.00 92.12 317 GLU A O 1
ATOM 2551 N N . GLN A 1 318 ? 18.813 -15.481 1.008 1.00 91.38 318 GLN A N 1
ATOM 2552 C CA . GLN A 1 318 ? 18.382 -16.145 2.234 1.00 91.38 318 GLN A CA 1
ATOM 2553 C C . GLN A 1 318 ? 17.150 -15.447 2.819 1.00 91.38 318 GLN A C 1
ATOM 2555 O O . GLN A 1 318 ? 16.211 -16.119 3.242 1.00 91.38 318 GLN A O 1
ATOM 2560 N N . VAL A 1 319 ? 17.138 -14.111 2.808 1.00 92.81 319 VAL A N 1
ATOM 2561 C CA . VAL A 1 319 ? 15.996 -13.299 3.251 1.00 92.81 319 VAL A CA 1
ATOM 2562 C C . VAL A 1 319 ? 14.768 -13.594 2.386 1.00 92.81 319 VAL A C 1
ATOM 2564 O O . VAL A 1 319 ? 13.707 -13.884 2.934 1.00 92.81 319 VAL A O 1
ATOM 2567 N N . VAL A 1 320 ? 14.923 -13.623 1.057 1.00 94.31 320 VAL A N 1
ATOM 2568 C CA . VAL A 1 320 ? 13.874 -14.028 0.107 1.00 94.31 320 VAL A CA 1
ATOM 2569 C C . VAL A 1 320 ? 13.317 -15.400 0.484 1.00 94.31 320 VAL A C 1
ATOM 2571 O O . VAL A 1 320 ? 12.117 -15.529 0.708 1.00 94.31 320 VAL A O 1
ATOM 2574 N N . ARG A 1 321 ? 14.178 -16.409 0.671 1.00 92.56 321 ARG A N 1
ATOM 2575 C CA . ARG A 1 321 ? 13.734 -17.759 1.056 1.00 92.56 321 ARG A CA 1
ATOM 2576 C C . ARG A 1 321 ? 12.932 -17.773 2.355 1.00 92.56 321 ARG A C 1
ATOM 2578 O O . ARG A 1 321 ? 11.971 -18.535 2.442 1.00 92.56 321 ARG A O 1
ATOM 2585 N N . TYR A 1 322 ? 13.300 -16.974 3.356 1.00 92.06 322 TYR A N 1
ATOM 2586 C CA . TYR A 1 322 ? 12.511 -16.880 4.585 1.00 92.06 322 TYR A CA 1
ATOM 2587 C C . TYR A 1 322 ? 11.140 -16.273 4.320 1.00 92.06 322 TYR A C 1
ATOM 2589 O O . TYR A 1 322 ? 10.139 -16.893 4.669 1.00 92.06 322 TYR A O 1
ATOM 2597 N N . PHE A 1 323 ? 11.088 -15.126 3.641 1.00 93.81 323 PHE A N 1
ATOM 2598 C CA . PHE A 1 323 ? 9.821 -14.497 3.289 1.00 93.81 323 PHE A CA 1
ATOM 2599 C C . PHE A 1 323 ? 8.944 -15.364 2.402 1.00 93.81 323 PHE A C 1
ATOM 2601 O O . PHE A 1 323 ? 7.747 -15.151 2.411 1.00 93.81 323 PHE A O 1
ATOM 2608 N N . GLU A 1 324 ? 9.464 -16.322 1.648 1.00 93.06 324 GLU A N 1
ATOM 2609 C CA . GLU A 1 324 ? 8.623 -17.208 0.843 1.00 93.06 324 GLU A CA 1
ATOM 2610 C C . GLU A 1 324 ? 8.080 -18.391 1.636 1.00 93.06 324 GLU A C 1
ATOM 2612 O O . GLU A 1 324 ? 6.900 -18.721 1.527 1.00 93.06 324 GLU A O 1
ATOM 2617 N N . ASN A 1 325 ? 8.927 -19.016 2.454 1.00 93.00 325 ASN A N 1
ATOM 2618 C CA . ASN A 1 325 ? 8.617 -20.312 3.055 1.00 93.00 325 ASN A CA 1
ATOM 2619 C C . ASN A 1 325 ? 7.982 -20.221 4.445 1.00 93.00 325 ASN A C 1
ATOM 2621 O O . ASN A 1 325 ? 7.412 -21.208 4.909 1.00 93.00 325 ASN A O 1
ATOM 2625 N N . GLN A 1 326 ? 8.080 -19.076 5.122 1.00 92.38 326 GLN A N 1
ATOM 2626 C CA . GLN A 1 326 ? 7.516 -18.895 6.456 1.00 92.38 326 GLN A CA 1
ATOM 2627 C C . GLN A 1 326 ? 7.037 -17.454 6.688 1.00 92.38 326 GLN A C 1
ATOM 2629 O O . GLN A 1 326 ? 7.503 -16.532 6.013 1.00 92.38 326 GLN A O 1
ATOM 2634 N N . PRO A 1 327 ? 6.106 -17.239 7.635 1.00 94.25 327 PRO A N 1
ATOM 2635 C CA . PRO A 1 327 ? 5.757 -15.897 8.090 1.00 94.25 327 PRO A CA 1
ATOM 2636 C C . PRO A 1 327 ? 6.996 -15.153 8.601 1.00 94.25 327 PRO A C 1
ATOM 2638 O O . PRO A 1 327 ? 7.880 -15.782 9.167 1.00 94.25 327 PRO A O 1
ATOM 2641 N N . SER A 1 328 ? 7.087 -13.832 8.441 1.00 94.50 328 SER A N 1
ATOM 2642 C CA . SER A 1 328 ? 8.242 -13.081 8.959 1.00 94.50 328 SER A CA 1
ATOM 2643 C C . SER A 1 328 ? 7.893 -11.659 9.382 1.00 94.50 328 SER A C 1
ATOM 2645 O O . SER A 1 328 ? 7.312 -10.888 8.617 1.00 94.50 328 SER A O 1
ATOM 2647 N N . TYR A 1 329 ? 8.370 -11.270 10.567 1.00 94.69 329 TYR A N 1
ATOM 2648 C CA . TYR A 1 329 ? 8.351 -9.875 11.018 1.00 94.69 329 TYR A CA 1
ATOM 2649 C C . TYR A 1 329 ? 9.326 -8.979 10.242 1.00 94.69 329 TYR A C 1
ATOM 2651 O O . TYR A 1 329 ? 9.320 -7.767 10.429 1.00 94.69 329 TYR A O 1
ATOM 2659 N N . GLY A 1 330 ? 10.171 -9.546 9.373 1.00 94.56 330 GLY A N 1
ATOM 2660 C CA . GLY A 1 330 ? 11.079 -8.782 8.521 1.00 94.56 330 GLY A CA 1
ATOM 2661 C C . GLY A 1 330 ? 12.150 -8.006 9.280 1.00 94.56 330 GLY A C 1
ATOM 2662 O O . GLY A 1 330 ? 12.607 -6.980 8.788 1.00 94.56 330 GLY A O 1
ATOM 2663 N N . TYR A 1 331 ? 12.565 -8.458 10.466 1.00 94.25 331 TYR A N 1
ATOM 2664 C CA . TYR A 1 331 ? 13.695 -7.844 11.162 1.00 94.25 331 TYR A CA 1
ATOM 2665 C C . TYR A 1 331 ? 14.990 -8.106 10.390 1.00 94.25 331 TYR A C 1
ATOM 2667 O O . TYR A 1 331 ? 15.326 -9.255 10.109 1.00 94.25 331 TYR A O 1
ATOM 2675 N N . LYS A 1 332 ? 15.736 -7.048 10.060 1.00 91.44 332 LYS A N 1
ATOM 2676 C CA . LYS A 1 332 ? 16.934 -7.130 9.210 1.00 91.44 332 LYS A CA 1
ATOM 2677 C C . LYS A 1 332 ? 18.000 -8.057 9.795 1.00 91.44 332 LYS A C 1
ATOM 2679 O O . LYS A 1 332 ? 18.585 -8.861 9.077 1.00 91.44 332 LYS A O 1
ATOM 2684 N N . GLU A 1 333 ? 18.238 -7.961 11.098 1.00 91.50 333 GLU A N 1
ATOM 2685 C CA . GLU A 1 333 ? 19.229 -8.770 11.811 1.00 91.50 333 GLU A CA 1
ATOM 2686 C C . GLU A 1 333 ? 18.751 -10.184 12.178 1.00 91.50 333 GLU A C 1
ATOM 2688 O O . GLU A 1 333 ? 19.571 -11.026 12.536 1.00 91.50 333 GLU A O 1
ATOM 2693 N N . ASP A 1 334 ? 17.444 -10.450 12.098 1.00 91.25 334 ASP A N 1
ATOM 2694 C CA . ASP A 1 334 ? 16.865 -11.779 12.321 1.00 91.25 334 ASP A CA 1
ATOM 2695 C C . ASP A 1 334 ? 15.630 -12.004 11.430 1.00 91.25 334 ASP A C 1
ATOM 2697 O O . ASP A 1 334 ? 14.489 -11.956 11.906 1.00 91.25 334 ASP A O 1
ATOM 2701 N N . PRO A 1 335 ? 15.836 -12.281 10.130 1.00 85.81 335 PRO A N 1
ATOM 2702 C CA . PRO A 1 335 ? 14.739 -12.522 9.191 1.00 85.81 335 PRO A CA 1
ATOM 2703 C C . PRO A 1 335 ? 13.907 -13.769 9.528 1.00 85.81 335 PRO A C 1
ATOM 2705 O O . PRO A 1 335 ? 12.819 -13.955 8.979 1.00 85.81 335 PRO A O 1
ATOM 2708 N N . SER A 1 336 ? 14.418 -14.636 10.412 1.00 86.94 336 SER A N 1
ATOM 2709 C CA . SER A 1 336 ? 13.754 -15.869 10.834 1.00 86.94 336 SER A CA 1
ATOM 2710 C C . SER A 1 336 ? 12.697 -15.650 11.918 1.00 86.94 336 SER A C 1
ATOM 2712 O O . SER A 1 336 ? 11.846 -16.517 12.126 1.00 86.94 336 SER A O 1
ATOM 2714 N N . ALA A 1 337 ? 12.711 -14.492 12.584 1.00 92.31 337 ALA A N 1
ATOM 2715 C CA . ALA A 1 337 ? 11.697 -14.118 13.558 1.00 92.31 337 ALA A CA 1
ATOM 2716 C C . ALA A 1 337 ? 10.312 -14.068 12.897 1.00 92.31 337 ALA A C 1
ATOM 2718 O O . ALA A 1 337 ? 10.040 -13.233 12.030 1.00 92.31 337 ALA A O 1
ATOM 2719 N N . SER A 1 338 ? 9.437 -14.965 13.336 1.00 89.81 338 SER A N 1
ATOM 2720 C CA . SER A 1 338 ? 8.162 -15.248 12.680 1.00 89.81 338 SER A CA 1
ATOM 2721 C C . SER A 1 338 ? 7.003 -15.084 13.668 1.00 89.81 338 SER A C 1
ATOM 2723 O O . SER A 1 338 ? 7.134 -15.537 14.811 1.00 89.81 338 SER A O 1
ATOM 2725 N N . PRO A 1 339 ? 5.869 -14.484 13.267 1.00 89.88 339 PRO A N 1
ATOM 2726 C CA . PRO A 1 339 ? 4.632 -14.566 14.039 1.00 89.88 339 PRO A CA 1
ATOM 2727 C C . PRO A 1 339 ? 4.063 -15.987 14.027 1.00 89.88 339 PRO A C 1
ATOM 2729 O O . PRO A 1 339 ? 4.282 -16.756 13.087 1.00 89.88 339 PRO A O 1
ATOM 2732 N N . SER A 1 340 ? 3.250 -16.307 15.035 1.00 84.19 340 SER A N 1
ATOM 2733 C CA . SER A 1 340 ? 2.294 -17.407 14.909 1.00 84.19 340 SER A CA 1
ATOM 2734 C C . SER A 1 340 ? 1.068 -16.907 14.155 1.00 84.19 340 SER A C 1
ATOM 2736 O O . SER A 1 340 ? 0.458 -15.922 14.557 1.00 84.19 340 SER A O 1
ATOM 2738 N N . LEU A 1 341 ? 0.700 -17.596 13.074 1.00 85.69 341 LEU A N 1
ATOM 2739 C CA . LEU A 1 341 ? -0.559 -17.362 12.356 1.00 85.69 341 LEU A CA 1
ATOM 2740 C C . LEU A 1 341 ? -1.634 -18.402 12.734 1.00 85.69 341 LEU A C 1
ATOM 2742 O O . LEU A 1 341 ? -2.684 -18.499 12.087 1.00 85.69 341 LEU A O 1
ATOM 2746 N N . GLU A 1 342 ? -1.377 -19.215 13.765 1.00 80.38 342 GLU A N 1
ATOM 2747 C CA . GLU A 1 342 ? -2.353 -20.175 14.279 1.00 80.38 342 GLU A CA 1
ATOM 2748 C C . GLU A 1 342 ? -3.611 -19.454 14.778 1.00 80.38 342 GLU A C 1
ATOM 2750 O O . GLU A 1 342 ? -3.552 -18.372 15.348 1.00 80.38 342 GLU A O 1
ATOM 2755 N N . GLY A 1 343 ? -4.780 -20.058 14.563 1.00 73.94 343 GLY A N 1
ATOM 2756 C CA . GLY A 1 343 ? -6.040 -19.488 15.044 1.00 73.94 343 GLY A CA 1
ATOM 2757 C C . GLY A 1 343 ? -6.667 -18.414 14.149 1.00 73.94 343 GLY A C 1
ATOM 2758 O O . GLY A 1 343 ? -7.785 -18.009 14.457 1.00 73.94 343 GLY A O 1
ATOM 2759 N N . SER A 1 344 ? -6.052 -18.044 13.014 1.00 78.06 344 SER A N 1
ATOM 2760 C CA . SER A 1 344 ? -6.607 -17.078 12.039 1.00 78.06 344 SER A CA 1
ATOM 2761 C C . SER A 1 344 ? -8.089 -17.319 11.727 1.00 78.06 344 SER A C 1
ATOM 2763 O O . SER A 1 344 ? -8.932 -16.438 11.885 1.00 78.06 344 SER A O 1
ATOM 2765 N N . ARG A 1 345 ? -8.427 -18.572 11.403 1.00 77.62 345 ARG A N 1
ATOM 2766 C CA . ARG A 1 345 ? -9.802 -18.996 11.125 1.00 77.62 345 ARG A CA 1
ATOM 2767 C C . ARG A 1 345 ? -10.734 -18.829 12.327 1.00 77.62 345 ARG A C 1
ATOM 2769 O O . ARG A 1 345 ? -11.861 -18.371 12.179 1.00 77.62 345 ARG A O 1
ATOM 2776 N N . LYS A 1 346 ? -10.271 -19.199 13.523 1.00 78.62 346 LYS A N 1
ATOM 2777 C CA . LYS A 1 346 ? -11.062 -19.078 14.756 1.00 78.62 346 LYS A CA 1
ATOM 2778 C C . LYS A 1 346 ? -11.344 -17.607 15.071 1.00 78.62 346 LYS A C 1
ATOM 2780 O O . LYS A 1 346 ? -12.460 -17.280 15.460 1.00 78.62 346 LYS A O 1
ATOM 2785 N N . MET A 1 347 ? -10.358 -16.733 14.869 1.00 81.69 347 MET A N 1
ATOM 2786 C CA . MET A 1 347 ? -10.528 -15.288 15.009 1.00 81.69 347 MET A CA 1
ATOM 2787 C C . MET A 1 347 ? -11.546 -14.749 14.000 1.00 81.69 347 MET A C 1
ATOM 2789 O O . MET A 1 347 ? -12.479 -14.057 14.397 1.00 81.69 347 MET A O 1
ATOM 2793 N N . LYS A 1 348 ? -11.425 -15.115 12.718 1.00 81.00 348 LYS A N 1
ATOM 2794 C CA . LYS A 1 348 ? -12.392 -14.730 11.680 1.00 81.00 348 LYS A CA 1
ATOM 2795 C C . LYS A 1 348 ? -13.825 -15.113 12.061 1.00 81.00 348 LYS A C 1
ATOM 2797 O O . LYS A 1 348 ? -14.742 -14.299 11.958 1.00 81.00 348 LYS A O 1
ATOM 2802 N N . GLU A 1 349 ? -14.020 -16.339 12.543 1.00 80.19 349 GLU A N 1
ATOM 2803 C CA . GLU A 1 349 ? -15.324 -16.822 13.003 1.00 80.19 349 GLU A CA 1
ATOM 2804 C C . GLU A 1 349 ? -15.860 -15.982 14.180 1.00 80.19 349 GLU A C 1
ATOM 2806 O O . GLU A 1 349 ? -17.038 -15.624 14.188 1.00 80.19 349 GLU A O 1
ATOM 2811 N N . GLN A 1 350 ? -15.006 -15.610 15.141 1.00 80.62 350 GLN A N 1
ATOM 2812 C CA . GLN A 1 350 ? -15.381 -14.754 16.276 1.00 80.62 350 GLN A CA 1
ATOM 2813 C C . GLN A 1 350 ? -15.771 -13.332 15.845 1.00 80.62 350 GLN A C 1
ATOM 2815 O O . GLN A 1 350 ? -16.806 -12.830 16.285 1.00 80.62 350 GLN A O 1
ATOM 2820 N N . LEU A 1 351 ? -14.992 -12.711 14.955 1.00 81.88 351 LEU A N 1
ATOM 2821 C CA . LEU A 1 351 ? -15.257 -11.371 14.421 1.00 81.88 351 LEU A CA 1
ATOM 2822 C C . LEU A 1 351 ? -16.573 -11.319 13.632 1.00 81.88 351 LEU A C 1
ATOM 2824 O O . LEU A 1 351 ? -17.408 -10.443 13.860 1.00 81.88 351 LEU A O 1
ATOM 2828 N N . SER A 1 352 ? -16.825 -12.325 12.785 1.00 76.19 352 SER A N 1
ATOM 2829 C CA . SER A 1 352 ? -18.084 -12.437 12.034 1.00 76.19 352 SER A CA 1
ATOM 2830 C C . SER A 1 352 ? -19.308 -12.531 12.952 1.00 76.19 352 SER A C 1
ATOM 2832 O O . SER A 1 352 ? -20.372 -11.996 12.633 1.00 76.19 352 SER A O 1
ATOM 2834 N N . ILE A 1 353 ? -19.182 -13.208 14.100 1.00 73.31 353 ILE A N 1
ATOM 2835 C CA . ILE A 1 353 ? -20.256 -13.287 15.099 1.00 73.31 353 ILE A CA 1
ATOM 2836 C C . ILE A 1 353 ? -20.485 -11.920 15.755 1.00 73.31 353 ILE A C 1
ATOM 2838 O O . ILE A 1 353 ? -21.640 -11.513 15.880 1.00 73.31 353 ILE A O 1
ATOM 2842 N N . GLY A 1 354 ? -19.417 -11.212 16.142 1.00 73.44 354 GLY A N 1
ATOM 2843 C CA . GLY A 1 354 ? -19.500 -9.873 16.738 1.00 73.44 354 GLY A CA 1
ATOM 2844 C C . GLY A 1 354 ? -20.230 -8.878 15.835 1.00 73.44 354 GLY A C 1
ATOM 2845 O O . GLY A 1 354 ? -21.259 -8.329 16.231 1.00 73.44 354 GLY A O 1
ATOM 2846 N N . SER A 1 355 ? -19.784 -8.772 14.580 1.00 72.31 355 SER A N 1
ATOM 2847 C CA . SER A 1 355 ? -20.399 -7.910 13.561 1.00 72.31 355 SER A CA 1
ATOM 2848 C C . SER A 1 355 ? -21.892 -8.222 13.352 1.00 72.31 355 SER A C 1
ATOM 2850 O O . SER A 1 355 ? -22.743 -7.333 13.417 1.00 72.31 355 SER A O 1
ATOM 2852 N N . LYS A 1 356 ? -22.266 -9.507 13.242 1.00 72.12 356 LYS A N 1
ATOM 2853 C CA . LYS A 1 356 ? -23.681 -9.917 13.132 1.00 72.12 356 LYS A CA 1
ATOM 2854 C C . LYS A 1 356 ? -24.518 -9.535 14.354 1.00 72.12 356 LYS A C 1
ATOM 2856 O O . LYS A 1 356 ? -25.693 -9.201 14.206 1.00 72.12 356 LYS A O 1
ATOM 2861 N N . ILE A 1 357 ? -23.961 -9.634 15.562 1.00 68.06 357 ILE A N 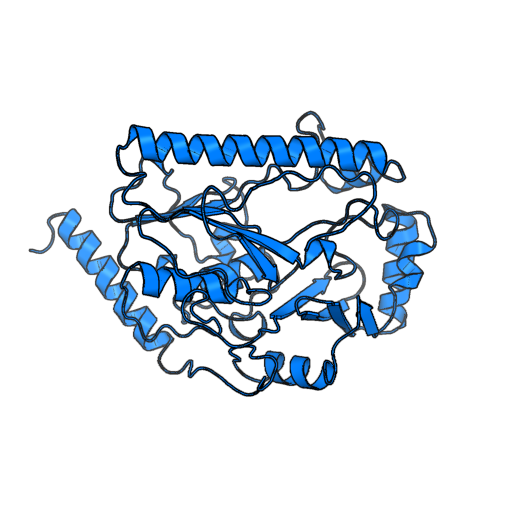1
ATOM 2862 C CA . ILE A 1 357 ? -24.660 -9.244 16.793 1.00 68.06 357 ILE A CA 1
ATOM 2863 C C . ILE A 1 357 ? -24.909 -7.735 16.797 1.00 68.06 357 ILE A C 1
ATOM 2865 O O . ILE A 1 357 ? -26.022 -7.316 17.118 1.00 68.06 357 ILE A O 1
ATOM 2869 N N . ARG A 1 358 ? -23.921 -6.925 16.409 1.00 79.06 358 ARG A N 1
ATOM 2870 C CA . ARG A 1 358 ? -24.086 -5.474 16.293 1.00 79.06 358 ARG A CA 1
ATOM 2871 C C . ARG A 1 358 ? -25.187 -5.108 15.297 1.00 79.06 358 ARG A C 1
ATOM 2873 O O . ARG A 1 358 ? -26.120 -4.401 15.672 1.00 79.06 358 ARG A O 1
ATOM 2880 N N . ASP A 1 359 ? -25.164 -5.685 14.098 1.00 72.19 359 ASP A N 1
ATOM 2881 C CA . ASP A 1 359 ? -26.201 -5.471 13.079 1.00 72.19 359 ASP A CA 1
ATOM 2882 C C . ASP A 1 359 ? -27.613 -5.802 13.591 1.00 72.19 359 ASP A C 1
ATOM 2884 O O . ASP A 1 359 ? -28.599 -5.134 13.265 1.00 72.19 359 ASP A O 1
ATOM 2888 N N . LEU A 1 360 ? -27.744 -6.869 14.386 1.00 67.88 360 LEU A N 1
ATOM 2889 C CA . LEU A 1 360 ? -29.019 -7.251 14.987 1.00 67.88 360 LEU A CA 1
ATOM 2890 C C . LEU A 1 360 ? -29.462 -6.268 16.081 1.00 67.88 360 LEU A C 1
ATOM 2892 O O . LEU A 1 360 ? -30.662 -5.990 16.166 1.00 67.88 360 LEU A O 1
ATOM 2896 N N . LYS A 1 361 ? -28.531 -5.735 16.883 1.00 74.25 361 LYS A N 1
ATOM 2897 C CA . LYS A 1 361 ? -28.811 -4.701 17.893 1.00 74.25 361 LYS A CA 1
ATOM 2898 C C . LYS A 1 361 ? -29.275 -3.398 17.250 1.00 74.25 361 LYS A C 1
ATOM 2900 O O . LYS A 1 361 ? -30.305 -2.860 17.644 1.00 74.25 361 LYS A O 1
ATOM 2905 N N . GLU A 1 362 ? -28.594 -2.938 16.204 1.00 76.88 362 GLU A N 1
ATOM 2906 C CA . GLU A 1 362 ? -28.962 -1.716 15.473 1.00 76.88 362 GLU A CA 1
ATOM 2907 C C . GLU A 1 362 ? -30.337 -1.818 14.808 1.00 76.88 362 GLU A C 1
ATOM 2909 O O . GLU A 1 362 ? -31.096 -0.851 14.752 1.00 76.88 362 GLU A O 1
ATOM 2914 N N . ARG A 1 363 ? -30.713 -3.020 14.356 1.00 77.19 363 ARG A N 1
ATOM 2915 C CA . ARG A 1 363 ? -32.047 -3.299 13.802 1.00 77.19 363 ARG A CA 1
ATOM 2916 C C . ARG A 1 363 ? -33.112 -3.568 14.874 1.00 77.19 363 ARG A C 1
ATOM 2918 O O . ARG A 1 363 ? -34.229 -3.945 14.514 1.00 77.19 363 ARG A O 1
ATOM 2925 N N . GLY A 1 364 ? -32.781 -3.434 16.161 1.00 68.25 364 GLY A N 1
ATOM 2926 C CA . GLY A 1 364 ? -33.690 -3.659 17.290 1.00 68.25 364 GLY A CA 1
ATOM 2927 C C . GLY A 1 364 ? -34.194 -5.101 17.416 1.00 68.25 364 GLY A C 1
ATOM 2928 O O . GLY A 1 364 ? -35.295 -5.327 17.915 1.00 68.25 364 GLY A O 1
ATOM 2929 N N . LYS A 1 365 ? -33.444 -6.086 16.901 1.00 63.00 365 LYS A N 1
ATOM 2930 C CA . LYS A 1 365 ? -33.851 -7.504 16.884 1.00 63.00 365 LYS A CA 1
ATOM 2931 C C . LYS A 1 365 ? -33.403 -8.286 18.117 1.00 63.00 365 LYS A C 1
ATOM 2933 O O . LYS A 1 365 ? -33.944 -9.363 18.359 1.00 63.00 365 LYS A O 1
ATOM 2938 N N . ILE A 1 366 ? -32.422 -7.773 18.849 1.00 59.94 366 ILE A N 1
ATOM 2939 C CA . ILE A 1 366 ? -31.892 -8.325 20.099 1.00 59.94 366 ILE A CA 1
ATOM 2940 C C . ILE A 1 366 ? -31.480 -7.158 21.009 1.00 59.94 366 ILE A C 1
ATOM 2942 O O . ILE A 1 366 ? -31.068 -6.119 20.493 1.00 59.94 366 ILE A O 1
ATOM 2946 N N . GLU A 1 367 ? -31.619 -7.326 22.328 1.00 47.31 367 GLU A N 1
ATOM 2947 C CA . GLU A 1 367 ? -31.203 -6.349 23.356 1.00 47.31 367 GLU A CA 1
ATOM 2948 C C . GLU A 1 367 ? -29.765 -6.598 23.836 1.00 47.31 367 GLU A C 1
ATOM 2950 O O . GLU A 1 367 ? -29.401 -7.779 24.054 1.00 47.31 367 GLU A O 1
#

InterPro domains:
  IPR000917 Sulfatase, N-terminal [PF00884] (91-227)
  IPR017850 Alkaline-phosphatase-like, core domain superfamily [G3DSA:3.40.720.10] (20-232)
  IPR017850 Alkaline-phosphatase-like, core domain superfamily [SSF53649] (26-278)
  IPR050738 Sulfatase enzyme [PTHR42693] (95-242)

Secondary structure (DSSP, 8-state):
-----S--------TTSS-EEEEE-S-SSHHHHHHHHHH---HHHH---STT----TTS--GGGSSSEEEEE--TT-THHHHTT------TTTPPSSEEEEE---TTSSP--TT--S-HHHHHHHHTT-HHHHHHHHHHHHHHHHHHHHHHHHHHHHTT-GGG--EEE--S----SSTTSS--SS-S--HHHHEEEEEEE-SSPPPPPPSS-EEGGGHHHHHHHHTT-------S---TTT--S-B-EEEEEEE-TTS-EEEEEEE-SS-EEEEEES-HHHHHHHHHHHIIIII-SSHHHHH-SSEEEETT--TTHHHHHHHHHHS----BTTBTT-----TTHHHHHHHHHHHHHHHHHHHTTS--

Organism: NCBI:txid1698263

Sequence (367 aa):
MFRTHSDGITFPLRSEMGPTFKTIAQSIFTPVSFASLVTGLNPPRHGVKDFDDTLPEEYPTIFDLDLHTSYLDHPDDPMYRVLNGPDRISLDNLSEPFLYLERSLATHHPYDPAFNGNADEYLRKMRGKKGELKEDYSKAVDMAKEEFLDRIEVLKNRDILNDTLVIFTSDHGDILGEYGPMFHTFPVCPENVYVPTVFVSPKPLGSEGKGVIRQVDILPTVLDLLDLDSEWPTEGINVFQNRRELVGFNYYQRAAHGSIESVSVWDREGGYVEQRGSHWDLVKTAVLDMITYTHSLDPLRYAKSEIHYGEGMENAEQVVRYFENQPSYGYKEDPSASPSLEGSRKMKEQLSIGSKIRDLKERGKIE

Foldseek 3Di:
DDDDDDDAPDDPPDCPLHDKFWAFFLALDQLQSVLCLFQLFHCLVQVDADLPAAGPLLFHTVLLALWQEAEADDPPRSSCRNDVRGHHDDPLGGDPPYDYHYDDCCLPPVLAPPDDDDRLVSLQVCAPVLVVLSVSNVVSVVVVVVVVVVSCVSCVVVVNNLVDKDKDKDNWFWDSQPLFSDGGRPDDFSRGGIMMIGIRHNDDFAPQEPWHAYSSQNVQLVCVVVVVDDLRLHLHHNRRPDHFFFKHWYWHFDPPQFTWIWIKIDIRFWIKIAIDGPLCSLVRVLVVCCVRRGVDNSSVVVSDRMDITGPGAPPGVVLSVLSNPARANGGNVCRVHHRDNPCSSVVSVVSNVSNVVVVCVVVVNDD